Protein AF-A0A653C5M5-F1 (afdb_monomer)

Mean predicted aligned error: 12.51 Å

Structure (mmCIF, N/CA/C/O backbone):
data_AF-A0A653C5M5-F1
#
_entry.id   AF-A0A653C5M5-F1
#
loop_
_atom_site.group_PDB
_atom_site.id
_atom_site.type_symbol
_atom_site.label_atom_id
_atom_site.label_alt_id
_atom_site.label_comp_id
_atom_site.label_asym_id
_atom_site.label_entity_id
_atom_site.label_seq_id
_atom_site.pdbx_PDB_ins_code
_atom_site.Cartn_x
_atom_site.Cartn_y
_atom_site.Cartn_z
_atom_site.occupancy
_atom_site.B_iso_or_equiv
_atom_site.auth_seq_id
_atom_site.auth_comp_id
_atom_site.auth_asym_id
_atom_site.auth_atom_id
_atom_site.pdbx_PDB_model_num
ATOM 1 N N . MET A 1 1 ? -10.169 -15.772 -2.815 1.00 51.00 1 MET A N 1
ATOM 2 C CA . MET A 1 1 ? -8.868 -15.257 -2.335 1.00 51.00 1 MET A CA 1
ATOM 3 C C . MET A 1 1 ? -8.951 -13.741 -2.298 1.00 51.00 1 MET A C 1
ATOM 5 O O . MET A 1 1 ? -9.711 -13.196 -3.088 1.00 51.00 1 MET A O 1
ATOM 9 N N . CYS A 1 2 ? -8.276 -13.093 -1.347 1.00 63.78 2 CYS A N 1
ATOM 10 C CA . CYS A 1 2 ? -8.245 -11.630 -1.256 1.00 63.78 2 CYS A CA 1
ATOM 11 C C . CYS A 1 2 ? -7.538 -11.058 -2.495 1.00 63.78 2 CYS A C 1
ATOM 13 O O . CYS A 1 2 ? -6.583 -11.671 -2.966 1.00 63.78 2 CYS A O 1
ATOM 15 N N . GLU A 1 3 ? -8.019 -9.940 -3.036 1.00 77.69 3 GLU A N 1
ATOM 16 C CA . GLU A 1 3 ? -7.393 -9.300 -4.196 1.00 77.69 3 GLU A CA 1
ATOM 17 C C . GLU A 1 3 ? -6.117 -8.550 -3.777 1.00 77.69 3 GLU A C 1
ATOM 19 O O . GLU A 1 3 ? -6.052 -7.981 -2.684 1.00 77.69 3 GLU A O 1
ATOM 24 N N . ASP A 1 4 ? -5.105 -8.522 -4.650 1.00 76.81 4 ASP A N 1
ATOM 25 C CA . ASP A 1 4 ? -3.774 -7.970 -4.337 1.00 76.81 4 ASP A CA 1
ATOM 26 C C . ASP A 1 4 ? -3.813 -6.478 -3.944 1.00 76.81 4 ASP A C 1
ATOM 28 O O . ASP A 1 4 ? -2.964 -5.992 -3.200 1.00 76.81 4 ASP A O 1
ATOM 32 N N . GLN A 1 5 ? -4.850 -5.754 -4.374 1.00 82.06 5 GLN A N 1
ATOM 33 C CA . GLN A 1 5 ? -5.030 -4.322 -4.117 1.00 82.06 5 GLN A CA 1
ATOM 34 C C . GLN A 1 5 ? -5.547 -3.996 -2.705 1.00 82.06 5 GLN A C 1
ATOM 36 O O . GLN A 1 5 ? -5.513 -2.838 -2.277 1.00 82.06 5 GLN A O 1
ATOM 41 N N . VAL A 1 6 ? -6.046 -4.993 -1.968 1.00 88.88 6 VAL A N 1
ATOM 42 C CA . VAL A 1 6 ? -6.678 -4.784 -0.656 1.00 88.88 6 VAL A CA 1
ATOM 43 C C . VAL A 1 6 ? -5.648 -4.411 0.403 1.00 88.88 6 VAL A C 1
ATOM 45 O O . VAL A 1 6 ? -5.888 -3.512 1.207 1.00 88.88 6 VAL A O 1
ATOM 48 N N . LEU A 1 7 ? -4.494 -5.080 0.397 1.00 88.81 7 LEU A N 1
ATOM 49 C CA . LEU A 1 7 ? -3.437 -4.868 1.384 1.00 88.81 7 LEU A CA 1
ATOM 50 C C . LEU A 1 7 ? -2.860 -3.434 1.326 1.00 88.81 7 LEU A C 1
ATOM 52 O O . LEU A 1 7 ? -2.873 -2.769 2.364 1.00 88.81 7 LEU A O 1
ATOM 56 N N . PRO A 1 8 ? -2.436 -2.902 0.160 1.00 87.81 8 PRO A N 1
ATOM 57 C CA . PRO A 1 8 ? -1.996 -1.509 0.025 1.00 87.81 8 PRO A CA 1
ATOM 58 C C . PRO A 1 8 ? -3.002 -0.486 0.550 1.00 87.81 8 PRO A C 1
ATOM 60 O O . PRO A 1 8 ? -2.634 0.481 1.220 1.00 87.81 8 PRO A O 1
ATOM 63 N N . LEU A 1 9 ? -4.288 -0.698 0.255 1.00 90.12 9 LEU A N 1
ATOM 64 C CA . LEU A 1 9 ? -5.347 0.198 0.697 1.00 90.12 9 LEU A CA 1
ATOM 65 C C . LEU A 1 9 ? -5.554 0.110 2.214 1.00 90.12 9 LEU A C 1
ATOM 67 O O . LEU A 1 9 ? -5.676 1.140 2.875 1.00 90.12 9 LEU A O 1
ATOM 71 N N . ALA A 1 10 ? -5.550 -1.101 2.775 1.00 92.44 10 ALA A N 1
ATOM 72 C CA . ALA A 1 10 ? -5.668 -1.317 4.214 1.00 92.44 10 ALA A CA 1
ATOM 73 C C . ALA A 1 10 ? -4.527 -0.633 4.981 1.00 92.44 10 ALA A C 1
ATOM 75 O O . ALA A 1 10 ? -4.786 0.033 5.984 1.00 92.44 10 ALA A O 1
ATOM 76 N N . ILE A 1 11 ? -3.292 -0.740 4.480 1.00 90.81 11 ILE A N 1
ATOM 77 C CA . ILE A 1 11 ? -2.113 -0.085 5.060 1.00 90.81 11 ILE A CA 1
ATOM 78 C C . ILE A 1 11 ? -2.263 1.438 4.991 1.00 90.81 11 ILE A C 1
ATOM 80 O O . ILE A 1 11 ? -2.127 2.105 6.011 1.00 90.81 11 ILE A O 1
ATOM 84 N N . ASN A 1 12 ? -2.676 1.993 3.844 1.00 90.88 12 ASN A N 1
ATOM 85 C CA . ASN A 1 12 ? -2.916 3.434 3.722 1.00 90.88 12 ASN A CA 1
ATOM 86 C C . ASN A 1 12 ? -3.964 3.957 4.724 1.00 90.88 12 ASN A C 1
ATOM 88 O O . ASN A 1 12 ? -3.772 5.010 5.335 1.00 90.88 12 ASN A O 1
ATOM 92 N N . ILE A 1 13 ? -5.070 3.227 4.901 1.00 92.69 13 ILE A N 1
ATOM 93 C CA . ILE A 1 13 ? -6.124 3.569 5.867 1.00 92.69 13 ILE A CA 1
ATOM 94 C C . ILE A 1 13 ? -5.571 3.502 7.296 1.00 92.69 13 ILE A C 1
ATOM 96 O O . ILE A 1 13 ? -5.810 4.419 8.086 1.00 92.69 13 ILE A O 1
ATOM 100 N N . MET A 1 14 ? -4.833 2.438 7.621 1.00 93.44 14 MET A N 1
ATOM 101 C CA . MET A 1 14 ? -4.224 2.231 8.933 1.00 93.44 14 MET A CA 1
ATOM 102 C C . MET A 1 14 ? -3.250 3.361 9.276 1.00 93.44 14 MET A C 1
ATOM 104 O O . MET A 1 14 ? -3.402 3.990 10.322 1.00 93.44 14 MET A O 1
ATOM 108 N N . ASP A 1 15 ? -2.311 3.677 8.386 1.00 91.06 15 ASP A N 1
ATOM 109 C CA . ASP A 1 15 ? -1.298 4.711 8.611 1.00 91.06 15 ASP A CA 1
ATOM 110 C C . ASP A 1 15 ? -1.940 6.085 8.817 1.00 91.06 15 ASP A C 1
ATOM 112 O O . ASP A 1 15 ? -1.644 6.783 9.789 1.00 91.06 15 ASP A O 1
ATOM 116 N N . ARG A 1 16 ? -2.906 6.455 7.966 1.00 91.38 16 ARG A N 1
ATOM 117 C CA . ARG A 1 16 ? -3.642 7.721 8.107 1.00 91.38 16 ARG A CA 1
ATOM 118 C C . ARG A 1 16 ? -4.416 7.797 9.417 1.00 91.38 16 ARG A C 1
ATOM 120 O O . ARG A 1 16 ? -4.488 8.867 10.020 1.00 91.38 16 ARG A O 1
ATOM 127 N N . PHE A 1 17 ? -4.995 6.686 9.867 1.00 93.81 17 PHE A N 1
ATOM 128 C CA . PHE A 1 17 ? -5.681 6.633 11.152 1.00 93.81 17 PHE A CA 1
ATOM 129 C C . PHE A 1 17 ? -4.702 6.816 12.321 1.00 93.81 17 PHE A C 1
ATOM 131 O O . PHE A 1 17 ? -4.986 7.592 13.236 1.00 93.81 17 PHE A O 1
ATOM 138 N N . LEU A 1 18 ? -3.534 6.168 12.268 1.0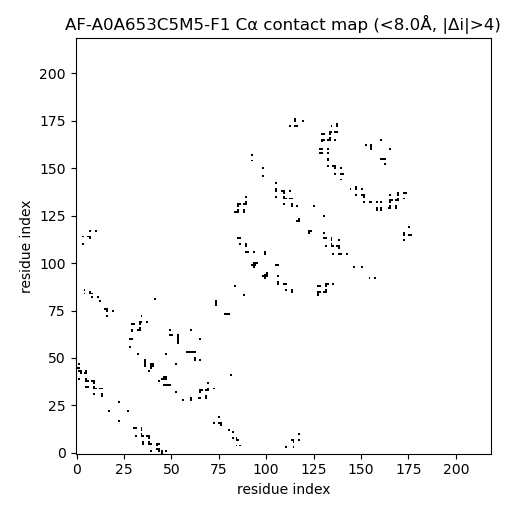0 92.44 18 LEU A N 1
ATOM 139 C CA . LEU A 1 18 ? -2.478 6.290 13.278 1.00 92.44 18 LEU A CA 1
ATOM 140 C C . LEU A 1 18 ? -1.880 7.702 13.346 1.00 92.44 18 LEU A C 1
ATOM 142 O O . LEU A 1 18 ? -1.508 8.150 14.428 1.00 92.44 18 LEU A O 1
ATOM 146 N N . CYS A 1 19 ? -1.849 8.441 12.232 1.00 90.69 19 CYS A N 1
ATOM 147 C CA . CYS A 1 19 ? -1.447 9.851 12.234 1.00 90.69 19 CYS A CA 1
ATOM 148 C C . CYS A 1 19 ? -2.416 10.763 13.009 1.00 90.69 19 CYS A C 1
ATOM 150 O O . CYS A 1 19 ? -2.012 11.831 13.464 1.00 90.69 19 CYS A O 1
ATOM 152 N N . ILE A 1 20 ? -3.689 10.376 13.144 1.00 92.62 20 ILE A N 1
ATOM 153 C CA . ILE A 1 20 ? -4.739 11.197 13.774 1.00 92.62 20 ILE A CA 1
ATOM 154 C C . ILE A 1 20 ? -5.016 10.738 15.212 1.00 92.62 20 ILE A C 1
ATOM 156 O O . ILE A 1 20 ? -5.343 11.554 16.074 1.00 92.62 20 ILE A O 1
ATOM 160 N N . CYS A 1 21 ? -4.930 9.432 15.479 1.00 91.31 21 CYS A N 1
ATOM 161 C CA . CYS A 1 21 ? -5.342 8.827 16.742 1.00 91.31 21 CYS A CA 1
ATOM 162 C C . CYS A 1 21 ? -4.199 8.047 17.402 1.00 91.31 21 CYS A C 1
ATOM 164 O O . CYS A 1 21 ? -3.705 7.061 16.859 1.00 91.31 21 CYS A O 1
ATOM 166 N N . CYS A 1 22 ? -3.864 8.409 18.642 1.00 91.00 22 CYS A N 1
ATOM 167 C CA . CYS A 1 22 ? -2.969 7.615 19.479 1.00 91.00 22 CYS A CA 1
ATOM 168 C C . CYS A 1 22 ? -3.721 6.406 20.056 1.00 91.00 22 CYS A C 1
ATOM 170 O O . CYS A 1 22 ? -4.637 6.573 20.864 1.00 91.00 22 CYS A O 1
ATOM 172 N N . ILE A 1 23 ? -3.319 5.192 19.678 1.00 92.56 23 ILE A N 1
ATOM 173 C CA . ILE A 1 23 ? -3.915 3.940 20.169 1.00 92.56 23 ILE A CA 1
ATOM 174 C C . ILE A 1 23 ? -2.916 3.104 20.969 1.00 92.56 23 ILE A C 1
ATOM 176 O O . ILE A 1 23 ? -1.700 3.264 20.858 1.00 92.56 23 ILE A O 1
ATOM 180 N N . LYS A 1 24 ? -3.425 2.180 21.789 1.00 92.38 24 LYS A N 1
ATOM 181 C CA . LYS A 1 24 ? -2.577 1.234 22.528 1.00 92.38 24 LYS A CA 1
ATOM 182 C C . LYS A 1 24 ? -2.104 0.113 21.605 1.00 92.38 24 LYS A C 1
ATOM 184 O O . LYS A 1 24 ? -2.839 -0.316 20.721 1.00 92.38 24 LYS A O 1
ATOM 189 N N . ARG A 1 25 ? -0.934 -0.470 21.897 1.00 89.94 25 ARG A N 1
ATOM 190 C CA . ARG A 1 25 ? -0.386 -1.617 21.144 1.00 89.94 25 ARG A CA 1
ATOM 191 C C . ARG A 1 25 ? -1.366 -2.794 21.032 1.00 89.94 25 ARG A C 1
ATOM 193 O O . ARG A 1 25 ? -1.430 -3.436 19.996 1.00 89.94 25 ARG A O 1
ATOM 200 N N . GLN A 1 26 ? -2.161 -3.040 22.074 1.00 89.75 26 GLN A N 1
ATOM 201 C CA . GLN A 1 26 ? -3.177 -4.104 22.105 1.00 89.75 26 GLN A CA 1
ATOM 202 C C . GLN A 1 26 ? -4.312 -3.894 21.087 1.00 89.75 26 GLN A C 1
ATOM 204 O O . GLN A 1 26 ? -4.980 -4.844 20.706 1.00 89.75 26 GLN A O 1
ATOM 209 N N . GLN A 1 27 ? -4.536 -2.656 20.643 1.00 92.31 27 GLN A N 1
ATOM 210 C CA . GLN A 1 27 ? -5.605 -2.305 19.708 1.00 92.31 27 GLN A CA 1
ATOM 211 C C . GLN A 1 27 ? -5.136 -2.311 18.247 1.00 92.31 27 GLN A C 1
ATOM 213 O O . GLN A 1 27 ? -5.970 -2.209 17.354 1.00 92.31 27 GLN A O 1
ATOM 218 N N . LEU A 1 28 ? -3.830 -2.458 17.982 1.00 92.88 28 LEU A N 1
ATOM 219 C CA . LEU A 1 28 ? -3.294 -2.493 16.615 1.00 92.88 28 LEU A CA 1
ATOM 220 C C . LEU A 1 28 ? -3.829 -3.682 15.813 1.00 92.88 28 LEU A C 1
ATOM 222 O O . LEU A 1 28 ? -4.130 -3.526 14.637 1.00 92.88 28 LEU A O 1
ATOM 226 N N . GLN A 1 29 ? -4.001 -4.845 16.445 1.00 93.88 29 GLN A N 1
ATOM 227 C CA . GLN A 1 29 ? -4.551 -6.027 15.776 1.00 93.88 29 GLN A CA 1
ATOM 228 C C . GLN A 1 29 ? -6.018 -5.819 15.370 1.00 93.88 29 GLN A C 1
ATOM 230 O O . GLN A 1 29 ? -6.406 -6.144 14.250 1.00 93.88 29 GLN A O 1
ATOM 235 N N . LEU A 1 30 ? -6.812 -5.199 16.250 1.00 94.25 30 LEU A N 1
ATOM 236 C CA . LEU A 1 30 ? -8.190 -4.796 15.959 1.00 94.25 30 LEU A CA 1
ATOM 237 C C . LEU A 1 30 ? -8.250 -3.743 14.844 1.00 94.25 30 LEU A C 1
ATOM 239 O O . LEU A 1 30 ? -9.069 -3.869 13.933 1.00 94.25 30 LEU A O 1
ATOM 243 N N . LEU A 1 31 ? -7.369 -2.738 14.882 1.00 95.06 31 LEU A N 1
ATOM 244 C CA . LEU A 1 31 ? -7.264 -1.739 13.821 1.00 95.06 31 LEU A CA 1
ATOM 245 C C . LEU A 1 31 ? -6.928 -2.403 12.482 1.00 95.06 31 LEU A C 1
ATOM 247 O O . LEU A 1 31 ? -7.641 -2.177 11.513 1.00 95.06 31 LEU A O 1
ATOM 251 N N . GLY A 1 32 ? -5.905 -3.260 12.438 1.00 93.88 32 GLY A N 1
ATOM 252 C CA . GLY A 1 32 ? -5.488 -3.965 11.226 1.00 93.88 32 GLY A CA 1
ATOM 253 C C . GLY A 1 32 ? -6.609 -4.816 10.625 1.00 93.88 32 GLY A C 1
ATOM 254 O O . GLY A 1 32 ? -6.882 -4.708 9.431 1.00 93.88 32 GLY A O 1
ATOM 255 N N . ALA A 1 33 ? -7.327 -5.585 11.452 1.00 94.12 33 ALA A N 1
ATOM 256 C CA . ALA A 1 33 ? -8.485 -6.365 11.007 1.00 94.12 33 ALA A CA 1
ATOM 257 C C . ALA A 1 33 ? -9.605 -5.471 10.444 1.00 94.12 33 ALA A C 1
ATOM 259 O O . ALA A 1 33 ? -10.186 -5.772 9.402 1.00 94.12 33 ALA A O 1
ATOM 260 N N . THR A 1 34 ? -9.874 -4.339 11.097 1.00 94.62 34 THR A N 1
ATOM 261 C CA . THR A 1 34 ? -10.889 -3.371 10.658 1.00 94.62 34 THR A CA 1
ATOM 262 C C . THR A 1 34 ? -10.492 -2.688 9.347 1.00 94.62 34 THR A C 1
ATOM 264 O O . THR A 1 34 ? -11.307 -2.579 8.433 1.00 94.62 34 THR A O 1
ATOM 267 N N . CYS A 1 35 ? -9.235 -2.260 9.211 1.00 94.31 35 CYS A N 1
ATOM 268 C CA . CYS A 1 35 ? -8.709 -1.666 7.983 1.00 94.31 35 CYS A CA 1
ATOM 269 C C . CYS A 1 35 ? -8.767 -2.654 6.813 1.00 94.31 35 CYS A C 1
ATOM 271 O O . CYS A 1 35 ? -9.140 -2.261 5.709 1.00 94.31 35 CYS A O 1
ATOM 273 N N . LEU A 1 36 ? -8.467 -3.934 7.061 1.00 92.81 36 LEU A N 1
ATOM 274 C CA . LEU A 1 36 ? -8.565 -4.984 6.050 1.00 92.81 36 LEU A CA 1
ATOM 275 C C . LEU A 1 36 ? -10.019 -5.236 5.625 1.00 92.81 36 LEU A C 1
ATOM 277 O O . LEU A 1 36 ? -10.286 -5.387 4.433 1.00 92.81 36 LEU A O 1
ATOM 281 N N . LEU A 1 37 ? -10.966 -5.209 6.570 1.00 92.94 37 LEU A N 1
ATOM 282 C CA . LEU A 1 37 ? -12.398 -5.293 6.270 1.00 92.94 37 LEU A CA 1
ATOM 283 C C . LEU A 1 37 ? -12.860 -4.128 5.384 1.00 92.94 37 LEU A C 1
ATOM 285 O O . LEU A 1 37 ? -13.500 -4.360 4.359 1.00 92.94 37 LEU A O 1
ATOM 289 N N . ILE A 1 38 ? -12.521 -2.888 5.755 1.00 93.69 38 ILE A N 1
ATOM 290 C CA . ILE A 1 38 ? -12.900 -1.685 4.996 1.00 93.69 38 ILE A CA 1
ATOM 291 C C . ILE A 1 38 ? -12.306 -1.743 3.586 1.00 93.69 38 ILE A C 1
ATOM 293 O O . ILE A 1 38 ? -13.024 -1.549 2.607 1.00 93.69 38 ILE A O 1
ATOM 297 N N . ALA A 1 39 ? -11.014 -2.052 3.461 1.00 92.62 39 ALA A N 1
ATOM 298 C CA . ALA A 1 39 ? -10.357 -2.161 2.164 1.00 92.62 39 ALA A CA 1
ATOM 299 C C . ALA A 1 39 ? -10.973 -3.271 1.296 1.00 92.62 39 ALA A C 1
ATOM 301 O O . ALA A 1 39 ? -11.205 -3.063 0.104 1.00 92.62 39 ALA A O 1
ATOM 302 N N . SER A 1 40 ? -11.311 -4.419 1.896 1.00 92.00 40 SER A N 1
ATOM 303 C CA . SER A 1 40 ? -11.972 -5.517 1.189 1.00 92.00 40 SER A CA 1
ATOM 304 C C . SER A 1 40 ? -13.362 -5.127 0.692 1.00 92.00 40 SER A C 1
ATOM 306 O O . SER A 1 40 ? -13.734 -5.557 -0.392 1.00 92.00 40 SER A O 1
ATOM 308 N N . LYS A 1 41 ? -14.122 -4.318 1.439 1.00 90.25 41 LYS A N 1
ATOM 309 C CA . LYS A 1 41 ? -15.429 -3.808 0.992 1.00 90.25 41 LYS A CA 1
ATOM 310 C C . LYS A 1 41 ? -15.319 -2.827 -0.177 1.00 90.25 41 LYS A C 1
ATOM 312 O O . LYS A 1 41 ? -16.266 -2.701 -0.944 1.00 90.25 41 LYS A O 1
ATOM 317 N N . LEU A 1 42 ? -14.199 -2.111 -0.290 1.00 89.69 42 LEU A N 1
ATOM 318 C CA . LEU A 1 42 ? -13.997 -1.087 -1.319 1.00 89.69 42 LEU A CA 1
ATOM 319 C C . LEU A 1 42 ? -13.471 -1.647 -2.638 1.00 89.69 42 LEU A C 1
ATOM 321 O O . LEU A 1 42 ? -13.856 -1.144 -3.689 1.00 89.69 42 LEU A O 1
ATOM 325 N N . ARG A 1 43 ? -12.562 -2.627 -2.587 1.00 85.19 43 ARG A N 1
ATOM 326 C CA . ARG A 1 43 ? -11.870 -3.121 -3.787 1.00 85.19 43 ARG A CA 1
ATOM 327 C C . ARG A 1 43 ? -12.163 -4.565 -4.153 1.00 85.19 43 ARG A C 1
ATOM 329 O O . ARG A 1 43 ? -12.097 -4.875 -5.332 1.00 85.19 43 ARG A O 1
ATOM 336 N N . SER A 1 44 ? -12.505 -5.432 -3.201 1.00 82.62 44 SER A N 1
ATOM 337 C CA . SER A 1 44 ? -12.735 -6.841 -3.526 1.00 82.62 44 SER A CA 1
ATOM 338 C C . SER A 1 44 ? -14.152 -7.088 -4.011 1.00 82.62 44 SER A C 1
ATOM 340 O O . SER A 1 44 ? -15.125 -6.689 -3.373 1.00 82.62 44 SER A O 1
ATOM 342 N N . THR A 1 45 ? -14.267 -7.902 -5.055 1.00 76.50 45 THR A N 1
ATOM 343 C CA . THR A 1 45 ? -15.538 -8.538 -5.437 1.00 76.50 45 THR A CA 1
ATOM 344 C C . THR A 1 45 ? -16.019 -9.541 -4.382 1.00 76.50 45 THR A C 1
ATOM 346 O O . THR A 1 45 ? -17.205 -9.611 -4.063 1.00 76.50 45 THR A O 1
ATOM 349 N N . ASN A 1 46 ? -15.082 -10.292 -3.796 1.00 79.62 46 ASN A N 1
ATOM 350 C CA . ASN A 1 46 ? -15.336 -11.235 -2.711 1.00 79.62 46 ASN A CA 1
ATOM 351 C C . ASN A 1 46 ? -15.003 -10.590 -1.364 1.00 79.62 46 ASN A C 1
ATOM 353 O O . ASN A 1 46 ? -13.831 -10.472 -0.996 1.00 79.62 46 ASN A O 1
ATOM 357 N N . MET A 1 47 ? -16.036 -10.180 -0.629 1.00 80.38 47 MET A N 1
ATOM 358 C CA . MET A 1 47 ? -15.868 -9.558 0.683 1.00 80.38 47 MET A CA 1
ATOM 359 C C . MET A 1 47 ? -15.265 -10.544 1.689 1.00 80.38 47 MET A C 1
ATOM 361 O O . MET A 1 47 ? -15.716 -11.685 1.805 1.00 80.38 47 MET A O 1
ATOM 365 N N . LEU A 1 48 ? -14.280 -10.083 2.458 1.00 83.94 48 LEU A N 1
ATOM 366 C CA . LEU A 1 48 ? -13.726 -10.834 3.574 1.00 83.94 48 LEU A CA 1
ATOM 367 C C . LEU A 1 48 ? -14.752 -10.891 4.725 1.00 83.94 48 LEU A C 1
ATOM 369 O O . LEU A 1 48 ? -15.114 -9.840 5.263 1.00 83.94 48 LEU A O 1
ATOM 373 N N . PRO A 1 49 ? -15.252 -12.079 5.114 1.00 88.38 49 PRO A N 1
ATOM 374 C CA . PRO A 1 49 ? -16.237 -12.177 6.182 1.00 88.38 49 PRO A CA 1
ATOM 375 C C . PRO A 1 49 ? -15.601 -11.852 7.537 1.00 88.38 49 PRO A C 1
ATOM 377 O O . PRO A 1 49 ? -14.457 -12.221 7.814 1.00 88.38 49 PRO A O 1
ATOM 380 N N . ILE A 1 50 ? -16.363 -11.179 8.403 1.00 89.81 50 ILE A N 1
ATOM 381 C CA . ILE A 1 50 ? -15.878 -10.736 9.720 1.00 89.81 50 ILE A CA 1
ATOM 382 C C . ILE A 1 50 ? -15.501 -11.939 10.595 1.00 89.81 50 ILE A C 1
ATOM 384 O O . ILE A 1 50 ? -14.505 -11.886 11.309 1.00 89.81 50 ILE A O 1
ATOM 388 N N . ASP A 1 51 ? -16.225 -13.051 10.474 1.00 89.25 51 ASP A N 1
ATOM 389 C CA . ASP A 1 51 ? -15.940 -14.274 11.232 1.00 89.25 51 ASP A CA 1
ATOM 390 C C . ASP A 1 51 ? -14.561 -14.858 10.892 1.00 89.25 51 ASP A C 1
ATOM 392 O O . ASP A 1 51 ? -13.853 -15.346 11.772 1.00 89.25 51 ASP A O 1
ATOM 396 N N . LEU A 1 52 ? -14.134 -14.740 9.630 1.00 90.50 52 LEU A N 1
ATOM 397 C CA . LEU A 1 52 ? -12.806 -15.172 9.202 1.00 90.50 52 LEU A CA 1
ATOM 398 C C . LEU A 1 52 ? -11.714 -14.242 9.744 1.00 90.50 52 LEU A C 1
ATOM 400 O O . LEU A 1 52 ? -10.658 -14.718 10.150 1.00 90.50 52 LEU A O 1
ATOM 404 N N . LEU A 1 53 ? -11.970 -12.932 9.808 1.00 89.50 53 LEU A N 1
ATOM 405 C CA . LEU A 1 53 ? -11.068 -11.987 10.473 1.00 89.50 53 LEU A CA 1
ATOM 406 C C . LEU A 1 53 ? -10.923 -12.304 11.964 1.00 89.50 53 LEU A C 1
ATOM 408 O O . LEU A 1 53 ? -9.805 -12.340 12.470 1.00 89.50 53 LEU A O 1
ATOM 412 N N . CYS A 1 54 ? -12.028 -12.592 12.656 1.00 91.56 54 CYS A N 1
ATOM 413 C CA . CYS A 1 54 ? -11.996 -13.031 14.049 1.00 91.56 54 CYS A CA 1
ATOM 414 C C . CYS A 1 54 ? -11.156 -14.306 14.207 1.00 91.56 54 CYS A C 1
ATOM 416 O O . CYS A 1 54 ? -10.270 -14.340 15.064 1.00 91.56 54 CYS A O 1
ATOM 418 N N . ALA A 1 55 ? -11.354 -15.301 13.337 1.00 91.44 55 ALA A N 1
ATOM 419 C CA . ALA A 1 55 ? -10.566 -16.531 13.334 1.00 91.44 55 ALA A CA 1
ATOM 420 C C . ALA A 1 55 ? -9.066 -16.275 13.088 1.00 91.44 55 ALA A C 1
ATOM 422 O O . ALA A 1 55 ? -8.241 -16.817 13.814 1.00 91.44 55 ALA A O 1
ATOM 423 N N . TYR A 1 56 ? -8.693 -15.396 12.147 1.00 90.31 56 TYR A N 1
ATOM 424 C CA . TYR A 1 56 ? -7.287 -15.024 11.906 1.00 90.31 56 TYR A CA 1
ATOM 425 C C . TYR A 1 56 ? -6.629 -14.277 13.066 1.00 90.31 56 TYR A C 1
ATOM 427 O O . TYR A 1 56 ? -5.406 -14.203 13.143 1.00 90.31 56 TYR A O 1
ATOM 435 N N . THR A 1 57 ? -7.427 -13.709 13.966 1.00 89.94 57 THR A N 1
ATOM 436 C CA . THR A 1 57 ? -6.933 -13.049 15.177 1.00 89.94 57 THR A CA 1
ATOM 437 C C . THR A 1 57 ? -6.939 -13.957 16.408 1.00 89.94 57 THR A C 1
ATOM 439 O O . THR A 1 57 ? -6.840 -13.441 17.521 1.00 89.94 57 THR A O 1
ATOM 442 N N . ASP A 1 58 ? -7.095 -15.276 16.242 1.00 91.31 58 ASP A N 1
ATOM 443 C CA . ASP A 1 58 ? -7.293 -16.243 17.333 1.00 91.31 58 ASP A CA 1
ATOM 444 C C . ASP A 1 58 ? -8.427 -15.827 18.290 1.00 91.31 58 ASP A C 1
ATOM 446 O O . ASP A 1 58 ? -8.334 -15.969 19.508 1.00 91.31 58 ASP A O 1
ATOM 450 N N . TYR A 1 59 ? -9.498 -15.239 17.742 1.00 90.38 59 TYR A N 1
ATOM 451 C CA . TYR A 1 59 ? -10.644 -14.701 18.488 1.00 90.38 59 TYR A CA 1
ATOM 452 C C . TYR A 1 59 ? -10.290 -13.661 19.567 1.00 90.38 59 TYR A C 1
ATOM 454 O O . TYR A 1 59 ? -11.126 -13.328 20.409 1.00 90.38 59 TYR A O 1
ATOM 462 N N . SER A 1 60 ? -9.085 -13.080 19.524 1.00 89.75 60 SER A N 1
ATOM 463 C CA . SER A 1 60 ? -8.716 -11.938 20.376 1.00 89.75 60 SER A CA 1
ATOM 464 C C . SER A 1 60 ? -9.564 -10.697 20.075 1.00 89.75 60 SER A C 1
ATOM 466 O O . SER A 1 60 ? -9.755 -9.832 20.933 1.00 89.75 60 SER A O 1
ATOM 468 N N . VAL A 1 61 ? -10.112 -10.630 18.860 1.00 89.38 61 VAL A N 1
ATOM 469 C CA . VAL A 1 61 ? -11.006 -9.581 18.388 1.00 89.38 61 VAL A CA 1
ATOM 470 C C . VAL A 1 61 ? -12.389 -10.168 18.102 1.00 89.38 61 VAL A C 1
ATOM 472 O O . VAL A 1 61 ? -12.521 -11.164 17.396 1.00 89.38 61 VAL A O 1
ATOM 475 N N . THR A 1 62 ? -13.439 -9.522 18.617 1.00 92.19 62 THR A N 1
ATOM 476 C CA . THR A 1 62 ? -14.837 -9.925 18.402 1.00 92.19 62 THR A CA 1
ATOM 477 C C . THR A 1 62 ? -15.481 -9.137 17.261 1.00 92.19 62 THR A C 1
ATOM 479 O O . THR A 1 62 ? -15.106 -7.995 16.982 1.00 92.19 62 THR A O 1
ATOM 482 N N . THR A 1 63 ? -16.519 -9.706 16.645 1.00 92.25 63 THR A N 1
ATOM 483 C CA . THR A 1 63 ? -17.305 -9.072 15.571 1.00 92.25 63 THR A CA 1
ATOM 484 C C . THR A 1 63 ? -17.834 -7.694 15.984 1.00 92.25 63 THR A C 1
ATOM 486 O O . THR A 1 63 ? -17.764 -6.741 15.210 1.00 92.25 63 THR A O 1
ATOM 489 N N . LEU A 1 64 ? -18.294 -7.551 17.234 1.00 92.88 64 LEU A N 1
ATOM 490 C CA . LEU A 1 64 ? -18.779 -6.278 17.784 1.00 92.88 64 LEU A CA 1
ATOM 491 C C . LEU A 1 64 ? -17.670 -5.217 17.867 1.00 92.88 64 LEU A C 1
ATOM 493 O O . LEU A 1 64 ? -17.908 -4.041 17.575 1.00 92.88 64 LEU A O 1
ATOM 497 N N . HIS A 1 65 ? -16.449 -5.617 18.233 1.00 92.94 65 HIS A N 1
ATOM 498 C CA . HIS A 1 65 ? -15.307 -4.706 18.232 1.00 92.94 65 HIS A CA 1
ATOM 499 C C . HIS A 1 65 ? -14.976 -4.239 16.813 1.00 92.94 65 HIS A C 1
ATOM 501 O O . HIS A 1 65 ? -14.792 -3.043 16.614 1.00 92.94 65 HIS A O 1
ATOM 507 N N . ILE A 1 66 ? -14.979 -5.138 15.825 1.00 93.75 66 ILE A N 1
ATOM 508 C CA . ILE A 1 66 ? -14.704 -4.778 14.425 1.00 93.75 66 ILE A CA 1
ATOM 509 C C . ILE A 1 66 ? -15.769 -3.819 13.886 1.00 93.75 66 ILE A C 1
ATOM 511 O O . ILE A 1 66 ? -15.426 -2.791 13.315 1.00 93.75 66 ILE A O 1
ATOM 515 N N . MET A 1 67 ? -17.056 -4.097 14.114 1.00 93.19 67 MET A N 1
ATOM 516 C CA . MET A 1 67 ? -18.145 -3.231 13.640 1.00 93.19 67 MET A CA 1
ATOM 517 C C . MET A 1 67 ? -18.106 -1.832 14.272 1.00 93.19 67 MET A C 1
ATOM 519 O O . MET A 1 67 ? -18.304 -0.827 13.590 1.00 93.19 67 MET A O 1
ATOM 523 N N . SER A 1 68 ? -17.830 -1.745 15.576 1.00 94.81 68 SER A N 1
ATOM 524 C CA . SER A 1 68 ? -17.706 -0.447 16.255 1.00 94.81 68 SER A CA 1
ATOM 525 C C . SER A 1 68 ? -16.475 0.335 15.787 1.00 94.81 68 SER A C 1
ATOM 527 O O . SER A 1 68 ? -16.553 1.550 15.588 1.00 94.81 68 SER A O 1
ATOM 529 N N . TRP A 1 69 ? -15.354 -0.353 15.560 1.00 95.19 69 TRP A N 1
ATOM 530 C CA . TRP A 1 69 ? -14.139 0.263 15.036 1.00 95.19 69 TRP A CA 1
ATOM 531 C C . TRP A 1 69 ? -14.256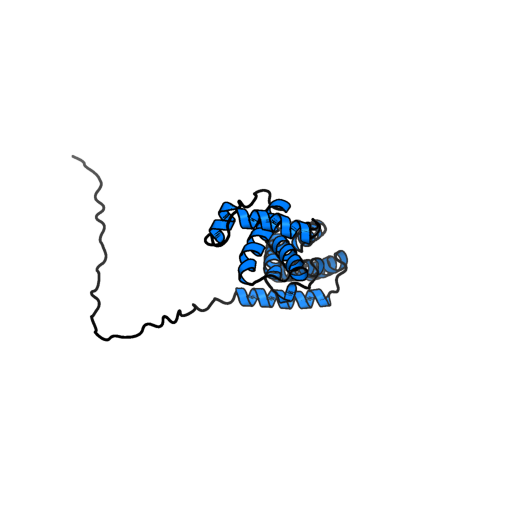 0.664 13.573 1.00 95.19 69 TRP A C 1
ATOM 533 O O . TRP A 1 69 ? -13.690 1.685 13.196 1.00 95.19 69 TRP A O 1
ATOM 543 N N . GLU A 1 70 ? -15.015 -0.066 12.761 1.00 95.25 70 GLU A N 1
ATOM 544 C CA . GLU A 1 70 ? -15.264 0.298 11.367 1.00 95.25 70 GLU A CA 1
ATOM 545 C C . GLU A 1 70 ? -15.866 1.703 11.281 1.00 95.25 70 GLU A C 1
ATOM 547 O O . GLU A 1 70 ? -15.332 2.576 10.591 1.00 95.25 70 GLU A O 1
ATOM 552 N N . LEU A 1 71 ? -16.916 1.963 12.064 1.00 94.75 71 LEU A N 1
ATOM 553 C CA . LEU A 1 71 ? -17.540 3.281 12.123 1.00 94.75 71 LEU A CA 1
ATOM 554 C C . LEU A 1 71 ? -16.584 4.349 12.676 1.00 94.75 71 LEU A C 1
ATOM 556 O O . LEU A 1 71 ? -16.557 5.475 12.175 1.00 94.75 71 LEU A O 1
ATOM 560 N N . LEU A 1 72 ? -15.779 4.007 13.6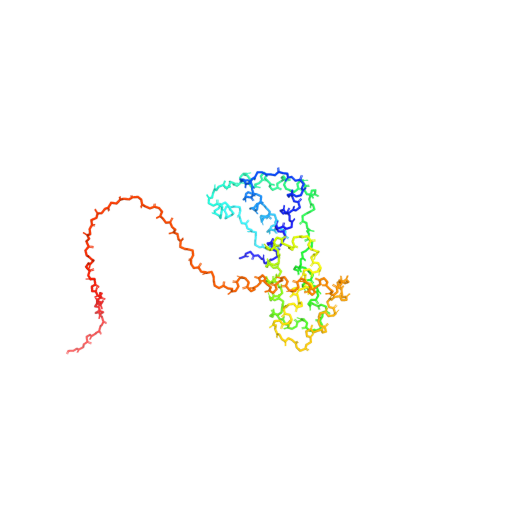88 1.00 94.81 72 LEU A N 1
ATOM 561 C CA . LEU A 1 72 ? -14.784 4.916 14.259 1.00 94.81 72 LEU A CA 1
ATOM 562 C C . LEU A 1 72 ? -13.736 5.331 13.217 1.00 94.81 72 LEU A C 1
ATOM 564 O O . LEU A 1 72 ? -13.465 6.523 13.072 1.00 94.81 72 LEU A O 1
ATOM 568 N N . VAL A 1 73 ? -13.163 4.371 12.487 1.00 95.44 73 VAL A N 1
ATOM 569 C CA . VAL A 1 73 ? -12.140 4.610 11.459 1.00 95.44 73 VAL A CA 1
ATOM 570 C C . VAL A 1 73 ? -12.712 5.464 10.330 1.00 95.44 73 VAL A C 1
ATOM 572 O O . VAL A 1 73 ? -12.117 6.484 9.978 1.00 95.44 73 VAL A O 1
ATOM 575 N N . LEU A 1 74 ? -13.897 5.114 9.818 1.00 94.56 74 LEU A N 1
ATOM 576 C CA . LEU A 1 74 ? -14.569 5.872 8.758 1.00 94.56 74 LEU A CA 1
ATOM 577 C C . LEU A 1 74 ? -14.877 7.311 9.189 1.00 94.56 74 LEU A C 1
ATOM 579 O O . LEU A 1 74 ? -14.607 8.252 8.444 1.00 94.56 74 LEU A O 1
ATOM 583 N N . SER A 1 75 ? -15.371 7.496 10.415 1.00 94.62 75 SER A N 1
ATOM 584 C CA . SER A 1 75 ? -15.655 8.818 10.979 1.00 94.62 75 SER A CA 1
ATOM 585 C C . SER A 1 75 ? -14.386 9.663 11.139 1.00 94.62 75 SER A C 1
ATOM 587 O O . SER A 1 75 ? -14.345 10.825 10.725 1.00 94.62 75 SER A O 1
ATOM 589 N N . LYS A 1 76 ? -13.299 9.081 11.665 1.00 94.31 76 LYS A N 1
ATOM 590 C CA . LYS A 1 76 ? -12.017 9.786 11.834 1.00 94.31 76 LYS A CA 1
ATOM 591 C C . LYS A 1 76 ? -11.369 10.170 10.508 1.00 94.31 76 LYS A C 1
ATOM 593 O O . LYS A 1 76 ? -10.773 11.239 10.425 1.00 94.31 76 LYS A O 1
ATOM 598 N N . LEU A 1 77 ? -11.534 9.352 9.472 1.00 93.31 77 LEU A N 1
ATOM 599 C CA . LEU A 1 77 ? -11.048 9.640 8.121 1.00 93.31 77 LEU A CA 1
ATOM 600 C C . LEU A 1 77 ? -12.030 10.467 7.279 1.00 93.31 77 LEU A C 1
ATOM 602 O O . LEU A 1 77 ? -11.764 10.685 6.098 1.00 93.31 77 LEU A O 1
ATOM 606 N N . GLN A 1 78 ? -13.143 10.935 7.860 1.00 93.62 78 GLN A N 1
ATOM 607 C CA . GLN A 1 78 ? -14.176 11.716 7.167 1.00 93.62 78 GLN A CA 1
ATOM 608 C C . GLN A 1 78 ? -14.685 11.012 5.899 1.00 93.62 78 GLN A C 1
ATOM 610 O O . GLN A 1 78 ? -14.904 11.648 4.873 1.00 93.62 78 GLN A O 1
ATOM 615 N N . TRP A 1 79 ? -14.812 9.682 5.951 1.00 92.62 79 TRP A N 1
ATOM 616 C CA . TRP A 1 79 ? -15.202 8.826 4.823 1.00 92.62 79 TRP A CA 1
ATOM 617 C C . TRP A 1 79 ? -14.267 8.890 3.603 1.00 92.62 79 TRP A C 1
ATOM 619 O O . TRP A 1 79 ? -14.537 8.269 2.577 1.00 92.62 79 TRP A O 1
ATOM 629 N N . ASN A 1 80 ? -13.119 9.563 3.714 1.00 92.12 80 ASN A N 1
ATOM 630 C CA . ASN A 1 80 ? -12.098 9.600 2.676 1.00 92.12 80 ASN A CA 1
ATOM 631 C C . ASN A 1 80 ? -11.194 8.364 2.782 1.00 92.12 80 ASN A C 1
ATOM 633 O O . ASN A 1 80 ? -10.038 8.457 3.201 1.00 92.12 80 ASN A O 1
ATOM 637 N N . VAL A 1 81 ? -11.746 7.201 2.436 1.00 89.56 81 VAL A N 1
ATOM 638 C CA . VAL A 1 81 ? -11.051 5.899 2.432 1.00 89.56 81 VAL A CA 1
ATOM 639 C C . VAL A 1 81 ? -10.666 5.421 1.032 1.00 89.56 81 VAL A C 1
ATOM 641 O O . VAL A 1 81 ? -9.872 4.497 0.907 1.00 89.56 81 VAL A O 1
ATOM 644 N N . SER A 1 82 ? -11.166 6.071 -0.021 1.00 87.31 82 SER A N 1
ATOM 645 C CA . SER A 1 82 ? -10.814 5.772 -1.413 1.00 87.31 82 SER A CA 1
ATOM 646 C C . SER A 1 82 ? -9.478 6.419 -1.791 1.00 87.31 82 SER A C 1
ATOM 648 O O . SER A 1 82 ? -9.435 7.416 -2.512 1.00 87.31 82 SER A O 1
ATOM 650 N N . ALA A 1 83 ? -8.378 5.868 -1.281 1.00 87.75 83 ALA A N 1
ATOM 651 C CA . ALA A 1 83 ? -7.040 6.296 -1.668 1.00 87.75 83 ALA A CA 1
ATOM 652 C C . ALA A 1 83 ? -6.595 5.624 -2.976 1.00 87.75 83 ALA A C 1
ATOM 654 O O . ALA A 1 83 ? -6.842 4.435 -3.204 1.00 87.75 83 ALA A O 1
ATOM 655 N N . VAL A 1 84 ? -5.903 6.398 -3.814 1.00 88.06 84 VAL A N 1
ATOM 656 C CA . VAL A 1 84 ? -5.176 5.871 -4.972 1.00 88.06 84 VAL A CA 1
ATOM 657 C C . VAL A 1 84 ? -3.890 5.223 -4.464 1.00 88.06 84 VAL A C 1
ATOM 659 O O . VAL A 1 84 ? -3.130 5.829 -3.707 1.00 88.06 84 VAL A O 1
ATOM 662 N N . THR A 1 85 ? -3.657 3.986 -4.873 1.00 87.75 85 THR A N 1
ATOM 663 C CA . THR A 1 85 ? -2.520 3.154 -4.475 1.00 87.75 85 THR A CA 1
ATOM 664 C C . THR A 1 85 ? -1.550 2.985 -5.642 1.00 87.75 85 THR A C 1
ATOM 666 O O . THR A 1 85 ? -1.876 3.291 -6.789 1.00 87.75 85 THR A O 1
ATOM 669 N N . GLY A 1 86 ? -0.345 2.475 -5.368 1.00 85.31 86 GLY A N 1
ATOM 670 C CA . GLY A 1 86 ? 0.622 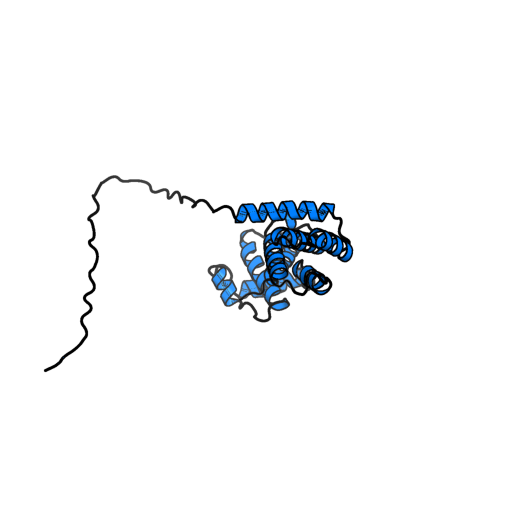2.147 -6.422 1.00 85.31 86 GLY A CA 1
ATOM 671 C C . GLY A 1 86 ? 0.068 1.176 -7.477 1.00 85.31 86 GLY A C 1
ATOM 672 O O . GLY A 1 86 ? 0.434 1.288 -8.643 1.00 85.31 86 GLY A O 1
ATOM 673 N N . PHE A 1 87 ? -0.865 0.295 -7.099 1.00 87.44 87 PHE A N 1
ATOM 674 C CA . PHE A 1 87 ? -1.530 -0.637 -8.018 1.00 87.44 87 PHE A CA 1
ATOM 675 C C . PHE A 1 87 ? -2.284 0.084 -9.142 1.00 87.44 87 PHE A C 1
ATOM 677 O O . PHE A 1 87 ? -2.127 -0.271 -10.308 1.00 87.44 87 PHE A O 1
ATOM 684 N N . ASP A 1 88 ? -3.034 1.140 -8.812 1.00 89.31 88 ASP A N 1
ATOM 685 C CA . ASP A 1 88 ? -3.839 1.875 -9.798 1.00 89.31 88 ASP A CA 1
ATOM 686 C C . ASP A 1 88 ? -2.955 2.564 -10.843 1.00 89.31 88 ASP A C 1
ATOM 688 O O . ASP A 1 88 ? -3.272 2.592 -12.032 1.00 89.31 88 ASP A O 1
ATOM 692 N N . TYR A 1 89 ? -1.816 3.104 -10.399 1.00 90.00 89 TYR A N 1
ATOM 693 C CA . TYR A 1 89 ? -0.839 3.718 -11.292 1.00 90.00 89 TYR A CA 1
ATOM 694 C C . TYR A 1 89 ? -0.178 2.689 -12.206 1.00 90.00 89 TYR A C 1
ATOM 696 O O . TYR A 1 89 ? 0.021 2.977 -13.384 1.00 90.00 89 TYR A O 1
ATOM 704 N N . ILE A 1 90 ? 0.138 1.494 -11.698 1.00 88.50 90 ILE A N 1
ATOM 705 C CA . ILE A 1 90 ? 0.733 0.429 -12.512 1.00 88.50 90 ILE A CA 1
ATOM 706 C C . ILE A 1 90 ? -0.193 0.037 -13.651 1.00 88.50 90 ILE A C 1
ATOM 708 O O . ILE A 1 90 ? 0.244 0.016 -14.801 1.00 88.50 90 ILE A O 1
ATOM 712 N N . ASP A 1 91 ? -1.460 -0.239 -13.346 1.00 88.12 91 ASP A N 1
ATOM 713 C CA . ASP A 1 91 ? -2.410 -0.675 -14.365 1.00 88.12 91 ASP A CA 1
ATOM 714 C C . ASP A 1 91 ? -2.601 0.410 -15.437 1.00 88.12 91 ASP A C 1
ATOM 716 O O . ASP A 1 91 ? -2.525 0.113 -16.630 1.00 88.12 91 ASP A O 1
ATOM 720 N N . GLN A 1 92 ? -2.715 1.681 -15.027 1.00 88.25 92 GLN A N 1
ATOM 721 C CA . GLN A 1 92 ? -2.822 2.813 -15.952 1.00 88.25 92 GLN A CA 1
ATOM 722 C C . GLN A 1 92 ? -1.584 3.003 -16.836 1.00 88.25 92 GLN A C 1
ATOM 724 O O . GLN A 1 92 ? -1.716 3.329 -18.015 1.00 88.25 92 GLN A O 1
ATOM 729 N N . VAL A 1 93 ? -0.380 2.838 -16.289 1.00 87.31 93 VAL A N 1
ATOM 730 C CA . VAL A 1 93 ? 0.862 3.034 -17.047 1.00 87.31 93 VAL A CA 1
ATOM 731 C C . VAL A 1 93 ? 1.097 1.880 -18.019 1.00 87.31 93 VAL A C 1
ATOM 733 O O . VAL A 1 93 ? 1.411 2.118 -19.182 1.00 87.31 93 VAL A O 1
ATOM 736 N N . ILE A 1 94 ? 0.888 0.636 -17.584 1.00 85.44 94 ILE A N 1
ATOM 737 C CA . ILE A 1 94 ? 1.074 -0.549 -18.431 1.00 85.44 94 ILE A CA 1
ATOM 738 C C . ILE A 1 94 ? 0.094 -0.551 -19.612 1.00 85.44 94 ILE A C 1
ATOM 740 O O . ILE A 1 94 ? 0.479 -0.938 -20.712 1.00 85.44 94 ILE A O 1
ATOM 744 N N . GLU A 1 95 ? -1.147 -0.099 -19.415 1.00 85.44 95 GLU A N 1
ATOM 745 C CA . GLU A 1 95 ? -2.145 -0.010 -20.492 1.00 85.44 95 GLU A CA 1
ATOM 746 C C . GLU A 1 95 ? -1.850 1.094 -21.510 1.00 85.44 95 GLU A C 1
ATOM 748 O O . GLU A 1 95 ? -2.172 0.946 -22.687 1.00 85.44 95 GLU A O 1
ATOM 753 N N . ARG A 1 96 ? -1.231 2.197 -21.078 1.00 83.81 96 ARG A N 1
ATOM 754 C CA . ARG A 1 96 ? -0.889 3.324 -21.960 1.00 83.81 96 ARG A CA 1
ATOM 755 C C . ARG A 1 96 ? 0.415 3.119 -22.724 1.00 83.81 96 ARG A C 1
ATOM 757 O O . ARG A 1 96 ? 0.635 3.797 -23.724 1.00 83.81 96 ARG A O 1
ATOM 764 N N . CYS A 1 97 ? 1.271 2.214 -22.263 1.00 78.56 97 CYS A N 1
ATOM 765 C CA . CYS A 1 97 ? 2.569 1.946 -22.861 1.00 78.56 97 CYS A CA 1
ATOM 766 C C . CYS A 1 97 ? 2.527 0.750 -23.823 1.00 78.56 97 CYS A C 1
ATOM 768 O O . CYS A 1 97 ? 2.145 -0.362 -23.453 1.00 78.56 97 CYS A O 1
ATOM 770 N N . ASN A 1 98 ? 3.032 0.934 -25.045 1.00 71.56 98 ASN A N 1
ATOM 771 C CA . ASN A 1 98 ? 3.058 -0.113 -26.074 1.00 71.56 98 ASN A CA 1
ATOM 772 C C . ASN A 1 98 ? 3.896 -1.349 -25.689 1.00 71.56 98 ASN A C 1
ATOM 774 O O . ASN A 1 98 ? 3.626 -2.442 -26.175 1.00 71.56 98 ASN A O 1
ATOM 778 N N . TRP A 1 99 ? 4.891 -1.202 -24.808 1.00 72.38 99 TRP A N 1
ATOM 779 C CA . TRP A 1 99 ? 5.729 -2.305 -24.311 1.00 72.38 99 TRP A CA 1
ATOM 780 C C . TRP A 1 99 ? 5.103 -3.073 -23.133 1.00 72.38 99 TRP A C 1
ATOM 782 O O . TRP A 1 99 ? 5.590 -4.145 -22.767 1.00 72.38 99 TRP A O 1
ATOM 792 N N . GLY A 1 100 ? 4.048 -2.529 -22.518 1.00 64.00 100 GLY A N 1
ATOM 793 C CA . GLY A 1 100 ? 3.414 -3.089 -21.324 1.00 64.00 100 GLY A CA 1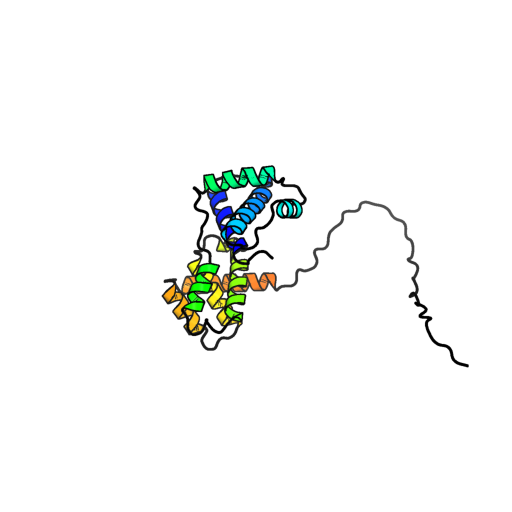
ATOM 794 C C . GLY A 1 100 ? 2.214 -3.992 -21.618 1.00 64.00 100 GLY A C 1
ATOM 795 O O . GLY A 1 100 ? 2.008 -4.967 -20.897 1.00 64.00 100 GLY A O 1
ATOM 796 N N . SER A 1 101 ? 1.454 -3.702 -22.680 1.00 64.81 101 SER A N 1
ATOM 797 C CA . SER A 1 101 ? 0.143 -4.325 -22.937 1.00 64.81 101 SER A CA 1
ATOM 798 C C . SER A 1 101 ? 0.189 -5.860 -23.061 1.00 64.81 101 SER A C 1
ATOM 800 O O . SER A 1 101 ? -0.626 -6.551 -22.456 1.00 64.81 101 SER A O 1
ATOM 802 N N . GLU A 1 102 ? 1.207 -6.403 -23.737 1.00 64.88 102 GLU A N 1
ATOM 803 C CA . GLU A 1 102 ? 1.352 -7.852 -23.979 1.00 64.88 102 GLU A CA 1
ATOM 804 C C . GLU A 1 102 ? 2.068 -8.602 -22.833 1.00 64.88 102 GLU A C 1
ATOM 806 O O . GLU A 1 102 ? 2.048 -9.831 -22.757 1.00 64.88 102 GLU A O 1
ATOM 811 N N . ASN A 1 103 ? 2.703 -7.881 -21.902 1.00 76.19 103 ASN A N 1
ATOM 812 C CA . ASN A 1 103 ? 3.566 -8.466 -20.876 1.00 76.19 103 ASN A CA 1
ATOM 813 C C . ASN A 1 103 ? 2.815 -8.688 -19.553 1.00 76.19 103 ASN A C 1
ATOM 815 O O . ASN A 1 103 ? 3.016 -7.983 -18.562 1.00 76.19 103 ASN A O 1
ATOM 819 N N . SER A 1 104 ? 1.987 -9.735 -19.499 1.00 81.44 104 SER A N 1
ATOM 820 C CA . SER A 1 104 ? 1.269 -10.135 -18.272 1.00 81.44 104 SER A CA 1
ATOM 821 C C . SER A 1 104 ? 2.204 -10.434 -17.087 1.00 81.44 104 SER A C 1
ATOM 823 O O . SER A 1 104 ? 1.866 -10.154 -15.934 1.00 81.44 104 SER A O 1
ATOM 825 N N . LEU A 1 105 ? 3.414 -10.936 -17.366 1.00 85.25 105 LEU A N 1
ATOM 826 C CA . LEU A 1 105 ? 4.455 -11.187 -16.365 1.00 85.25 105 LEU A CA 1
ATOM 827 C C . LEU A 1 105 ? 4.977 -9.902 -15.720 1.00 85.25 105 LEU A C 1
ATOM 829 O O . LEU A 1 105 ? 5.180 -9.877 -14.509 1.00 85.25 105 LEU A O 1
ATOM 833 N N . LEU A 1 106 ? 5.149 -8.833 -16.503 1.00 86.06 106 LEU A N 1
ATOM 834 C CA . LEU A 1 106 ? 5.571 -7.531 -15.990 1.00 86.06 106 LEU A CA 1
ATOM 835 C C . LEU A 1 106 ? 4.531 -6.984 -15.015 1.00 86.06 106 LEU A C 1
ATOM 837 O O . LEU A 1 106 ? 4.891 -6.581 -13.912 1.00 86.06 106 LEU A O 1
ATOM 841 N N . ARG A 1 107 ? 3.249 -7.017 -15.401 1.00 87.31 107 ARG A N 1
ATOM 842 C CA . ARG A 1 107 ? 2.148 -6.564 -14.542 1.00 87.31 107 ARG A CA 1
ATOM 843 C C . ARG A 1 107 ? 2.133 -7.329 -13.223 1.00 87.31 107 ARG A C 1
ATOM 845 O O . ARG A 1 107 ? 2.122 -6.719 -12.160 1.00 87.31 107 ARG A O 1
ATOM 852 N N . ARG A 1 108 ? 2.206 -8.663 -13.282 1.00 87.69 108 ARG A N 1
ATOM 853 C CA . ARG A 1 108 ? 2.242 -9.507 -12.081 1.00 87.69 108 ARG A CA 1
ATOM 854 C C . ARG A 1 108 ? 3.459 -9.209 -11.208 1.00 87.69 108 ARG A C 1
ATOM 856 O O . ARG A 1 108 ? 3.323 -9.120 -9.995 1.00 87.69 108 ARG A O 1
AT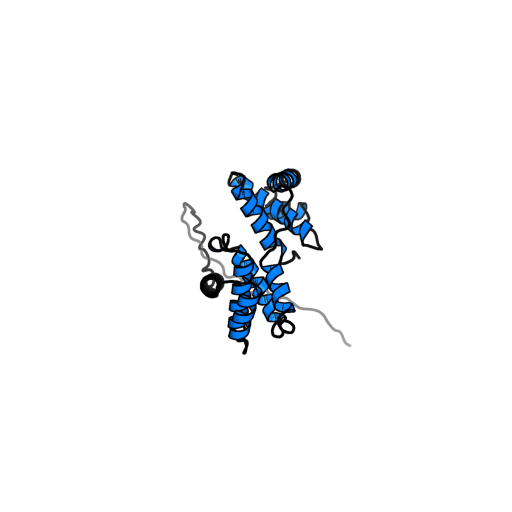OM 863 N N . HIS A 1 109 ? 4.637 -9.052 -11.809 1.00 88.81 109 HIS A N 1
ATOM 864 C CA . HIS A 1 109 ? 5.859 -8.788 -11.060 1.00 88.81 109 HIS A CA 1
ATOM 865 C C . HIS A 1 109 ? 5.824 -7.412 -10.386 1.00 88.81 109 HIS A C 1
ATOM 867 O O . HIS A 1 109 ? 6.119 -7.316 -9.198 1.00 88.81 109 HIS A O 1
ATOM 873 N N . ALA A 1 110 ? 5.382 -6.376 -11.103 1.00 89.94 110 ALA A N 1
ATOM 874 C CA . ALA A 1 110 ? 5.231 -5.031 -10.562 1.00 89.94 110 ALA A CA 1
ATOM 875 C C . ALA A 1 110 ? 4.207 -4.987 -9.413 1.00 89.94 110 ALA A C 1
ATOM 877 O O . ALA A 1 110 ? 4.484 -4.382 -8.380 1.00 89.94 110 ALA A O 1
ATOM 878 N N . HIS A 1 111 ? 3.078 -5.693 -9.539 1.00 89.62 111 HIS A N 1
ATOM 879 C CA . HIS A 1 111 ? 2.076 -5.821 -8.472 1.00 89.62 111 HIS A CA 1
ATOM 880 C C . HIS A 1 111 ? 2.638 -6.494 -7.215 1.00 89.62 111 HIS A C 1
ATOM 882 O O . HIS A 1 111 ? 2.464 -5.980 -6.111 1.00 89.62 111 HIS A O 1
ATOM 888 N N . THR A 1 112 ? 3.396 -7.585 -7.364 1.00 89.12 112 THR A N 1
ATOM 889 C CA . THR A 1 112 ? 4.085 -8.216 -6.227 1.00 89.12 112 THR A CA 1
ATOM 890 C C . THR A 1 112 ? 5.071 -7.258 -5.556 1.00 89.12 112 THR A C 1
ATOM 892 O O . THR A 1 112 ? 5.102 -7.173 -4.328 1.00 89.12 112 THR A O 1
ATOM 895 N N . LEU A 1 113 ? 5.860 -6.514 -6.342 1.00 89.06 113 LEU A N 1
ATOM 896 C CA . LEU A 1 113 ? 6.812 -5.537 -5.807 1.00 89.06 113 LEU A CA 1
ATOM 897 C C . LEU A 1 113 ? 6.108 -4.411 -5.049 1.00 89.06 113 LEU A C 1
ATOM 899 O O . LEU A 1 113 ? 6.598 -3.993 -4.005 1.00 89.06 113 LEU A O 1
ATOM 903 N N . VAL A 1 114 ? 4.939 -3.960 -5.506 1.00 89.94 114 VAL A N 1
ATOM 904 C CA . VAL A 1 114 ? 4.160 -2.961 -4.767 1.00 89.94 114 VAL A CA 1
ATOM 905 C C . VAL A 1 114 ? 3.699 -3.507 -3.424 1.00 89.94 114 VAL A C 1
ATOM 907 O O . VAL A 1 114 ? 3.881 -2.827 -2.417 1.00 89.94 114 VAL A O 1
ATOM 910 N N . SER A 1 115 ? 3.160 -4.726 -3.372 1.00 86.81 115 SER A N 1
ATOM 911 C CA . SER A 1 115 ? 2.770 -5.347 -2.098 1.00 86.81 115 SER A CA 1
ATOM 912 C C . SER A 1 115 ? 3.934 -5.402 -1.110 1.00 86.81 115 SER A C 1
ATOM 914 O O . SER A 1 115 ? 3.758 -5.067 0.058 1.00 86.81 115 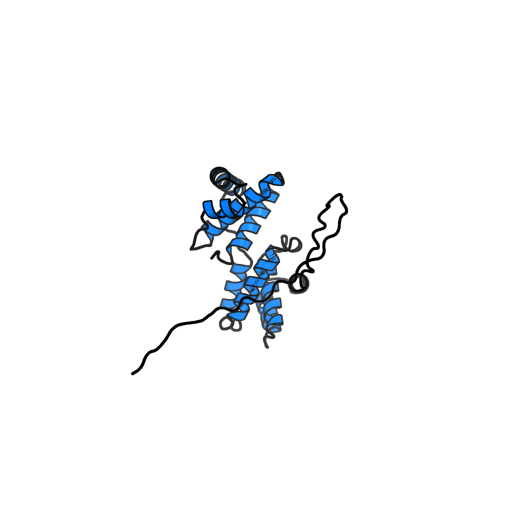SER A O 1
ATOM 916 N N . ILE A 1 116 ? 5.134 -5.735 -1.593 1.00 87.25 116 ILE A N 1
ATOM 917 C CA . ILE A 1 116 ? 6.371 -5.691 -0.806 1.00 87.25 116 ILE A CA 1
ATOM 918 C C . ILE A 1 116 ? 6.671 -4.263 -0.333 1.00 87.25 116 ILE A C 1
ATOM 920 O O . ILE A 1 116 ? 6.941 -4.047 0.847 1.00 87.25 116 ILE A O 1
ATOM 924 N N . CYS A 1 117 ? 6.575 -3.271 -1.222 1.00 86.38 117 CYS A N 1
ATOM 925 C CA . CYS A 1 117 ? 6.859 -1.881 -0.873 1.00 86.38 117 CYS A CA 1
ATOM 926 C C . CYS A 1 117 ? 5.977 -1.373 0.267 1.00 86.38 117 CYS A C 1
ATOM 928 O O . CYS A 1 117 ? 6.458 -0.663 1.142 1.00 86.38 117 CYS A O 1
ATOM 930 N N . TYR A 1 118 ? 4.697 -1.747 0.279 1.00 83.88 118 TYR A N 1
ATOM 931 C CA . TYR A 1 118 ? 3.779 -1.340 1.341 1.00 83.88 118 TYR A CA 1
ATOM 932 C C . TYR A 1 118 ? 4.066 -2.024 2.686 1.00 83.88 118 TYR A C 1
ATOM 934 O O . TYR A 1 118 ? 3.665 -1.498 3.720 1.00 83.88 118 TYR A O 1
ATOM 942 N N . THR A 1 119 ? 4.774 -3.157 2.704 1.00 83.50 119 THR A N 1
ATOM 943 C CA . THR A 1 119 ? 5.225 -3.786 3.959 1.00 83.50 119 THR A CA 1
ATOM 944 C C . THR A 1 119 ? 6.491 -3.152 4.537 1.00 83.50 119 THR A C 1
ATOM 946 O O . THR A 1 119 ? 6.769 -3.324 5.723 1.00 83.50 119 THR A O 1
ATOM 949 N N . GLU A 1 120 ? 7.233 -2.388 3.733 1.00 83.69 120 GLU A N 1
ATOM 950 C CA . GLU A 1 120 ? 8.478 -1.756 4.156 1.00 83.69 120 GLU A CA 1
ATOM 951 C C . GLU A 1 120 ? 8.220 -0.404 4.844 1.00 83.69 120 GLU A C 1
ATOM 953 O O . GLU A 1 120 ? 7.745 0.545 4.209 1.00 83.69 120 GLU A O 1
ATOM 958 N N . PRO A 1 121 ? 8.595 -0.242 6.128 1.00 76.88 121 PRO A N 1
ATOM 959 C CA . PRO A 1 121 ? 8.299 0.975 6.882 1.00 76.88 121 PRO A CA 1
ATOM 960 C C . PRO A 1 121 ? 9.008 2.212 6.317 1.00 76.88 121 PRO A C 1
ATOM 962 O O . PRO A 1 121 ? 8.502 3.330 6.421 1.00 76.88 121 PRO A O 1
ATOM 965 N N . SER A 1 122 ? 10.159 2.015 5.670 1.00 77.94 122 SER A N 1
ATOM 966 C CA . SER A 1 122 ? 10.931 3.073 5.010 1.00 77.94 122 SER A CA 1
ATOM 967 C C . SER A 1 122 ? 10.182 3.719 3.839 1.00 77.94 122 SER A C 1
ATOM 969 O O . SER A 1 122 ? 10.509 4.837 3.445 1.00 77.94 122 SER A O 1
ATOM 971 N N . LEU A 1 123 ? 9.180 3.033 3.278 1.00 77.12 123 LEU A N 1
ATOM 972 C CA . LEU A 1 123 ? 8.473 3.448 2.067 1.00 77.12 123 LEU A CA 1
ATOM 973 C C . LEU A 1 123 ? 7.110 4.093 2.339 1.00 77.12 123 LEU A C 1
ATOM 975 O O . LEU A 1 123 ? 6.521 4.667 1.423 1.00 77.12 123 LEU A O 1
ATOM 979 N N . ILE A 1 124 ? 6.654 4.106 3.594 1.00 77.62 124 ILE A N 1
ATOM 980 C CA . ILE A 1 124 ? 5.346 4.649 4.003 1.00 77.62 124 ILE A CA 1
ATOM 981 C C . ILE A 1 124 ? 5.172 6.123 3.599 1.00 77.62 124 ILE A C 1
ATOM 983 O O . ILE A 1 124 ? 4.083 6.546 3.218 1.00 77.62 124 ILE A O 1
ATOM 987 N N . GLN A 1 125 ? 6.242 6.923 3.653 1.00 80.00 125 GLN A N 1
ATOM 988 C CA . GLN A 1 125 ? 6.185 8.357 3.332 1.00 80.00 125 GLN A CA 1
ATOM 989 C C . GLN A 1 125 ? 6.323 8.663 1.834 1.00 80.00 125 GLN A C 1
ATOM 991 O O . GLN A 1 125 ? 6.298 9.830 1.438 1.00 80.00 125 GLN A O 1
ATOM 996 N N . THR A 1 126 ? 6.500 7.645 0.990 1.00 84.31 126 THR A N 1
ATOM 997 C CA . THR A 1 126 ? 6.736 7.858 -0.439 1.00 84.31 126 THR A CA 1
ATOM 998 C C . THR A 1 126 ? 5.421 7.940 -1.220 1.00 84.31 126 THR A C 1
ATOM 1000 O O . THR A 1 126 ? 4.463 7.231 -0.904 1.00 84.31 126 THR A O 1
ATOM 1003 N N . PRO A 1 127 ? 5.317 8.814 -2.241 1.00 87.94 127 PRO A N 1
ATOM 1004 C CA . PRO A 1 127 ? 4.083 8.935 -3.007 1.00 87.94 127 PRO A CA 1
ATOM 1005 C C . PRO A 1 127 ? 3.821 7.662 -3.830 1.00 87.94 127 PRO A C 1
ATOM 1007 O O . PRO A 1 127 ? 4.761 7.118 -4.419 1.00 87.94 127 PRO A O 1
ATOM 1010 N N . PRO A 1 128 ? 2.554 7.231 -3.989 1.00 88.31 128 PRO A N 1
ATOM 1011 C CA . PRO A 1 128 ? 2.208 6.023 -4.748 1.00 88.31 128 PRO A CA 1
ATOM 1012 C C . PRO A 1 128 ? 2.631 6.081 -6.229 1.00 88.31 128 PRO A C 1
ATOM 1014 O O . PRO A 1 128 ? 2.907 5.042 -6.833 1.00 88.31 128 PRO A O 1
ATOM 1017 N N . SER A 1 129 ? 2.748 7.278 -6.816 1.00 91.25 129 SER A N 1
ATOM 1018 C CA . SER A 1 129 ? 3.285 7.473 -8.172 1.00 91.25 129 SER A CA 1
ATOM 1019 C C . SER A 1 129 ? 4.773 7.121 -8.273 1.00 91.25 129 SER A C 1
ATOM 1021 O O . SER A 1 129 ? 5.213 6.533 -9.253 1.00 91.25 129 SER A O 1
ATOM 1023 N N . VAL A 1 130 ? 5.564 7.432 -7.246 1.00 90.94 130 VAL A N 1
ATOM 1024 C CA . VAL A 1 130 ? 7.000 7.124 -7.236 1.00 90.94 130 VAL A CA 1
ATOM 1025 C C . VAL A 1 130 ? 7.221 5.636 -6.957 1.00 90.94 130 VAL A C 1
ATOM 1027 O O . VAL A 1 130 ? 8.051 5.013 -7.615 1.00 90.94 130 VAL A O 1
ATOM 1030 N N . ILE A 1 131 ? 6.431 5.047 -6.047 1.00 91.19 131 ILE A N 1
ATOM 1031 C CA . ILE A 1 131 ? 6.450 3.602 -5.762 1.00 91.19 131 ILE A CA 1
ATOM 1032 C C . ILE A 1 131 ? 6.138 2.802 -7.031 1.00 91.19 131 ILE A C 1
ATOM 1034 O O . ILE A 1 131 ? 6.881 1.888 -7.379 1.00 91.19 131 ILE A O 1
ATOM 1038 N N . SER A 1 132 ? 5.066 3.155 -7.746 1.00 90.88 132 SER A N 1
ATOM 1039 C CA . SER A 1 132 ? 4.676 2.466 -8.984 1.00 90.88 132 SER A CA 1
ATOM 1040 C C . SER A 1 132 ? 5.744 2.581 -10.073 1.00 90.88 132 SER A C 1
ATOM 1042 O O . SER A 1 132 ? 6.118 1.561 -10.650 1.00 90.88 132 SER A O 1
ATOM 1044 N N . ALA A 1 133 ? 6.301 3.776 -10.298 1.00 91.06 133 ALA A N 1
ATOM 1045 C CA . ALA A 1 133 ? 7.408 3.973 -11.236 1.00 91.06 133 ALA A CA 1
ATOM 1046 C C . ALA A 1 133 ? 8.618 3.084 -10.893 1.00 91.06 133 ALA A C 1
ATOM 1048 O O . ALA A 1 133 ? 9.168 2.416 -11.767 1.00 91.06 133 ALA A O 1
ATOM 1049 N N . ALA A 1 134 ? 9.003 3.027 -9.614 1.00 91.06 134 ALA A N 1
ATOM 1050 C CA . ALA A 1 134 ? 10.123 2.210 -9.153 1.00 91.06 134 ALA A CA 1
ATOM 1051 C C . ALA A 1 134 ? 9.850 0.705 -9.282 1.00 91.06 134 ALA A C 1
ATOM 1053 O O . ALA A 1 134 ? 10.724 -0.038 -9.726 1.00 91.06 134 ALA A O 1
ATOM 1054 N N . CYS A 1 135 ? 8.634 0.251 -8.974 1.00 90.94 135 CYS A N 1
ATOM 1055 C CA . CYS A 1 135 ? 8.244 -1.151 -9.132 1.00 90.94 135 CYS A CA 1
ATOM 1056 C C . CYS A 1 135 ? 8.255 -1.579 -10.601 1.00 90.94 135 CYS A C 1
ATOM 1058 O O . CYS A 1 135 ? 8.766 -2.648 -10.923 1.00 90.94 135 CYS A O 1
ATOM 1060 N N . ILE A 1 136 ? 7.749 -0.737 -11.506 1.00 90.19 136 ILE A N 1
ATOM 1061 C CA . ILE A 1 136 ? 7.802 -0.997 -12.949 1.00 90.19 136 ILE A CA 1
ATOM 1062 C C . ILE A 1 136 ? 9.255 -1.033 -13.437 1.00 90.19 136 ILE A C 1
ATOM 1064 O O . ILE A 1 136 ? 9.619 -1.927 -14.198 1.00 90.19 136 ILE A O 1
ATOM 1068 N N . ALA A 1 137 ? 10.094 -0.102 -12.977 1.00 88.94 137 ALA A N 1
ATOM 1069 C CA . ALA A 1 137 ? 11.508 -0.047 -13.334 1.00 88.94 137 ALA A CA 1
ATOM 1070 C C . ALA A 1 137 ? 12.277 -1.295 -12.873 1.00 88.94 137 ALA A C 1
ATOM 1072 O O . ALA A 1 137 ? 12.991 -1.907 -13.670 1.00 88.94 137 ALA A O 1
ATOM 1073 N N . SER A 1 138 ? 12.111 -1.695 -11.608 1.00 89.69 138 SER A N 1
ATOM 1074 C CA . SER A 1 138 ? 12.721 -2.913 -11.060 1.00 89.69 138 SER A CA 1
ATOM 1075 C C . SER A 1 138 ? 12.195 -4.156 -11.789 1.00 89.69 138 SER A C 1
ATOM 1077 O O . SER A 1 138 ? 12.988 -4.979 -12.246 1.00 89.69 138 SER A O 1
ATOM 1079 N N . ALA A 1 139 ? 10.885 -4.240 -12.052 1.00 89.31 139 ALA A N 1
ATOM 1080 C CA . ALA A 1 139 ? 10.306 -5.365 -12.782 1.00 89.31 139 ALA A CA 1
ATOM 1081 C C . ALA A 1 139 ? 10.808 -5.466 -14.235 1.00 89.31 139 ALA A C 1
ATOM 1083 O O . ALA A 1 139 ? 11.129 -6.559 -14.703 1.00 89.31 139 ALA A O 1
ATOM 1084 N N . ALA A 1 140 ? 10.926 -4.342 -14.948 1.00 87.06 140 ALA A N 1
ATOM 1085 C CA . ALA A 1 140 ? 11.453 -4.307 -16.313 1.00 87.06 140 ALA A CA 1
ATOM 1086 C C . ALA A 1 140 ? 12.932 -4.728 -16.372 1.00 87.06 140 ALA A C 1
ATOM 1088 O O . ALA A 1 140 ? 13.329 -5.470 -17.276 1.00 87.06 140 ALA A O 1
ATOM 1089 N N . ARG A 1 141 ? 13.736 -4.305 -15.384 1.00 86.25 141 ARG A N 1
ATOM 1090 C CA . ARG A 1 141 ? 15.144 -4.711 -15.230 1.00 86.25 141 ARG A CA 1
ATOM 1091 C C . ARG A 1 141 ? 15.271 -6.198 -14.893 1.00 86.25 141 ARG A C 1
ATOM 1093 O O . ARG A 1 141 ? 16.056 -6.897 -15.532 1.00 86.25 141 ARG A O 1
ATOM 1100 N N . GLY A 1 142 ? 14.468 -6.698 -13.952 1.00 84.56 142 GLY A N 1
ATOM 1101 C CA . GLY A 1 142 ? 14.453 -8.106 -13.542 1.00 84.56 142 GLY A CA 1
ATOM 1102 C C . GLY A 1 142 ? 14.063 -9.060 -14.675 1.00 84.56 142 GLY A C 1
ATOM 1103 O O . GLY A 1 142 ? 14.660 -10.126 -14.823 1.00 84.56 142 GLY A O 1
ATOM 1104 N N . LEU A 1 143 ? 13.128 -8.644 -15.535 1.00 83.56 143 LEU A N 1
ATOM 1105 C CA . LEU A 1 143 ? 12.695 -9.406 -16.712 1.00 83.56 143 LEU A CA 1
ATOM 1106 C C . LEU A 1 143 ? 13.605 -9.227 -17.942 1.00 83.56 143 LEU A C 1
ATOM 1108 O O . LEU A 1 143 ? 13.341 -9.838 -18.976 1.00 83.56 143 LEU A O 1
ATOM 1112 N N . LYS A 1 144 ? 14.682 -8.430 -17.840 1.00 79.50 144 LYS A N 1
ATOM 1113 C CA . LYS A 1 144 ? 15.642 -8.140 -18.925 1.00 79.50 144 LYS A CA 1
ATOM 1114 C C . LYS A 1 144 ? 14.965 -7.680 -20.220 1.00 79.50 144 LYS A C 1
ATOM 1116 O O . LYS A 1 144 ? 15.326 -8.118 -21.314 1.00 79.50 144 LYS A O 1
ATOM 1121 N N . LEU A 1 145 ? 13.972 -6.800 -20.099 1.00 77.69 145 LEU A N 1
ATOM 1122 C CA . LEU A 1 145 ? 13.266 -6.277 -21.262 1.00 77.69 145 LEU A CA 1
ATOM 1123 C C . LEU A 1 145 ? 14.233 -5.449 -22.125 1.00 77.69 145 LEU A C 1
ATOM 1125 O O . LEU A 1 145 ? 14.921 -4.567 -21.615 1.00 77.69 145 LEU A O 1
ATOM 1129 N N . THR A 1 146 ? 14.274 -5.694 -23.43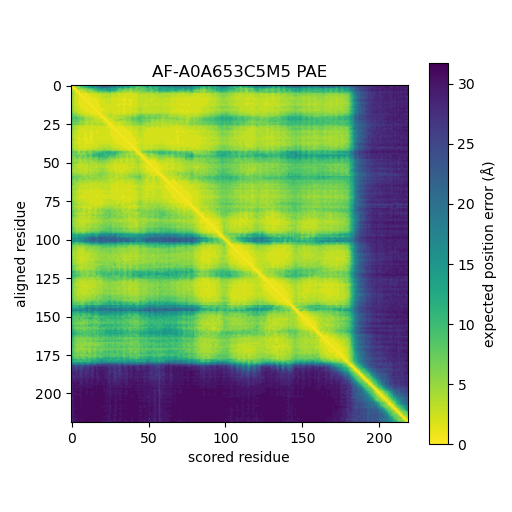7 1.00 73.62 146 THR A N 1
ATOM 1130 C CA . THR A 1 146 ? 15.172 -4.973 -24.364 1.00 73.62 146 THR A CA 1
ATOM 1131 C C . THR A 1 146 ? 14.918 -3.459 -24.365 1.00 73.62 146 THR A C 1
ATOM 1133 O O . THR A 1 146 ? 15.814 -2.680 -24.665 1.00 73.62 146 THR A O 1
ATOM 1136 N N . SER A 1 147 ? 13.710 -3.041 -23.979 1.00 73.50 147 SER A N 1
ATOM 1137 C CA . SER A 1 147 ? 13.274 -1.649 -23.848 1.00 73.50 147 SER A CA 1
ATOM 1138 C C . SER A 1 147 ? 13.173 -1.171 -22.392 1.00 73.50 147 SER A C 1
ATOM 1140 O O . SER A 1 147 ? 12.405 -0.252 -22.117 1.00 73.50 147 SER A O 1
ATOM 1142 N N . ALA A 1 148 ? 13.890 -1.787 -21.441 1.00 77.25 148 ALA A N 1
ATOM 1143 C CA . ALA A 1 148 ? 13.780 -1.440 -20.019 1.00 77.25 148 ALA A CA 1
ATOM 1144 C C . ALA A 1 148 ? 14.101 0.039 -19.739 1.00 77.25 148 ALA A C 1
ATOM 1146 O O . ALA A 1 148 ? 13.344 0.699 -19.035 1.00 77.25 148 ALA A O 1
ATOM 1147 N N . ASP A 1 149 ? 15.158 0.596 -20.333 1.00 80.12 149 ASP A N 1
ATOM 1148 C CA . ASP A 1 149 ? 15.516 2.006 -20.114 1.00 80.12 149 ASP A CA 1
ATOM 1149 C C . ASP A 1 149 ? 14.483 2.967 -20.717 1.00 80.12 149 ASP A C 1
ATOM 1151 O O . ASP A 1 149 ?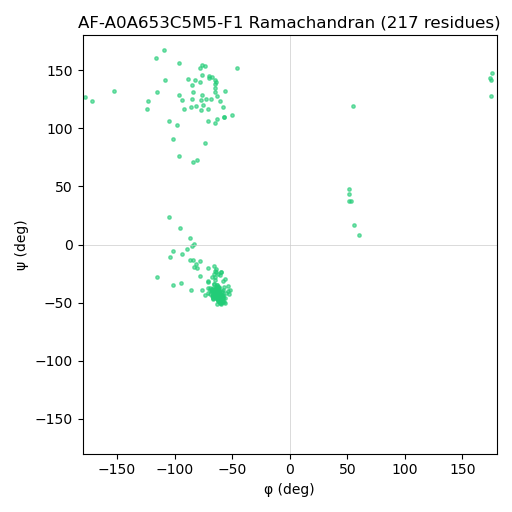 14.121 3.972 -20.103 1.00 80.12 149 ASP A O 1
ATOM 1155 N N . THR A 1 150 ? 13.937 2.627 -21.888 1.00 81.38 150 THR A N 1
ATOM 1156 C CA . THR A 1 150 ? 12.841 3.380 -22.514 1.00 81.38 150 THR A CA 1
ATOM 1157 C C . THR A 1 150 ? 11.579 3.328 -21.655 1.00 81.38 150 THR A C 1
ATOM 1159 O O . THR A 1 150 ? 10.958 4.361 -21.426 1.00 81.38 150 THR A O 1
ATOM 1162 N N . ALA A 1 151 ? 11.246 2.157 -21.105 1.00 79.38 151 ALA A N 1
ATOM 1163 C CA . ALA A 1 151 ? 10.121 1.974 -20.196 1.00 79.38 151 ALA A CA 1
ATOM 1164 C C . ALA A 1 151 ? 10.256 2.844 -18.936 1.00 79.38 151 ALA A C 1
ATOM 1166 O O . ALA A 1 151 ? 9.304 3.512 -18.530 1.00 79.38 151 ALA A O 1
ATOM 1167 N N . VAL A 1 152 ? 11.448 2.906 -18.336 1.00 83.38 152 VAL A N 1
ATOM 1168 C CA . VAL A 1 152 ? 11.703 3.760 -17.164 1.00 83.38 152 VAL A CA 1
ATOM 1169 C C . VAL A 1 152 ? 11.562 5.243 -17.512 1.00 83.38 152 VAL A C 1
ATOM 1171 O O . VAL A 1 152 ? 10.938 5.992 -16.763 1.00 83.38 152 VAL A O 1
ATOM 1174 N N . LEU A 1 153 ? 12.088 5.681 -18.655 1.00 83.94 153 LEU A N 1
ATOM 1175 C CA . LEU A 1 153 ? 11.986 7.080 -19.075 1.00 83.94 153 LEU A CA 1
ATOM 1176 C C . LEU A 1 153 ? 10.540 7.487 -19.387 1.00 83.94 153 LEU A C 1
ATOM 1178 O O . LEU A 1 153 ? 10.093 8.538 -18.927 1.00 83.94 153 LEU A O 1
ATOM 1182 N N . GLU A 1 154 ? 9.791 6.651 -20.107 1.00 83.94 154 GLU A N 1
ATOM 1183 C CA . GLU A 1 154 ? 8.378 6.899 -20.416 1.00 83.94 154 GLU A CA 1
ATOM 1184 C C . GLU A 1 154 ? 7.510 6.903 -19.156 1.00 83.94 154 GLU A C 1
ATOM 1186 O O . GLU A 1 154 ? 6.687 7.801 -18.985 1.00 83.94 154 GLU A O 1
ATOM 1191 N N . THR A 1 155 ? 7.718 5.958 -18.232 1.00 84.31 155 THR A N 1
ATOM 1192 C CA . THR A 1 155 ? 6.979 5.929 -16.957 1.00 84.31 155 THR A CA 1
ATOM 1193 C C . THR A 1 155 ? 7.272 7.160 -16.097 1.00 84.31 155 THR A C 1
ATOM 1195 O O . THR A 1 155 ? 6.341 7.772 -15.570 1.00 84.31 155 THR A O 1
ATOM 1198 N N . CYS A 1 156 ? 8.538 7.585 -16.001 1.00 85.94 156 CYS A N 1
ATOM 1199 C CA . CYS A 1 156 ? 8.916 8.808 -15.286 1.00 85.94 156 CYS A CA 1
ATOM 1200 C C . CYS A 1 156 ? 8.292 10.058 -15.924 1.00 85.94 156 CYS A C 1
ATOM 1202 O O . CYS A 1 156 ? 7.814 10.936 -15.203 1.00 85.94 156 CYS A O 1
ATOM 1204 N N . ALA A 1 157 ? 8.256 10.124 -17.260 1.00 86.31 157 ALA A N 1
ATOM 1205 C CA . ALA A 1 157 ? 7.630 11.220 -17.993 1.00 86.31 157 ALA A CA 1
ATOM 1206 C C . ALA A 1 157 ? 6.103 11.248 -17.802 1.00 86.31 157 ALA A C 1
ATOM 1208 O O . ALA A 1 157 ? 5.542 12.313 -17.557 1.00 86.31 157 ALA A O 1
ATOM 1209 N N . MET A 1 158 ? 5.431 10.091 -17.850 1.00 85.06 158 MET A N 1
ATOM 1210 C CA . MET A 1 158 ? 3.978 9.996 -17.652 1.00 85.06 158 MET A CA 1
ATOM 1211 C C . MET A 1 158 ? 3.547 10.381 -16.236 1.00 85.06 158 MET A C 1
ATOM 1213 O O . MET A 1 158 ? 2.523 11.038 -16.061 1.00 85.06 158 MET A O 1
ATOM 1217 N N . LEU A 1 159 ? 4.314 9.968 -15.226 1.00 86.19 159 LEU A N 1
ATOM 1218 C CA . LEU A 1 159 ? 3.989 10.212 -13.819 1.00 86.19 159 LEU A CA 1
ATOM 1219 C C . LEU A 1 159 ? 4.564 11.536 -13.290 1.00 86.19 159 LEU A C 1
ATOM 1221 O O . LEU A 1 159 ? 4.291 11.898 -12.146 1.00 86.19 159 LEU A O 1
ATOM 1225 N N . ASN A 1 160 ? 5.332 12.259 -14.115 1.00 86.12 160 ASN A N 1
ATOM 1226 C CA . ASN A 1 160 ? 6.048 13.486 -13.760 1.00 86.12 160 ASN A CA 1
ATOM 1227 C C . ASN A 1 160 ? 6.904 13.322 -12.486 1.00 86.12 160 ASN A C 1
ATOM 1229 O O . ASN A 1 160 ? 6.848 14.130 -11.557 1.00 86.12 160 ASN A O 1
ATOM 1233 N N . VAL A 1 161 ? 7.674 12.231 -12.428 1.00 87.25 161 VAL A N 1
ATOM 1234 C CA . VAL A 1 161 ? 8.502 11.858 -11.273 1.00 87.25 161 VAL A CA 1
ATOM 1235 C C . VAL A 1 161 ? 9.983 12.053 -11.593 1.00 87.25 161 VAL A C 1
ATOM 1237 O O . VAL A 1 161 ? 10.451 11.751 -12.689 1.00 87.25 161 VAL A O 1
ATOM 1240 N N . ALA A 1 162 ? 10.752 12.533 -10.612 1.00 86.56 162 ALA A N 1
ATOM 1241 C CA . ALA A 1 162 ? 12.197 12.671 -10.745 1.00 86.56 162 ALA A CA 1
ATOM 1242 C C . ALA A 1 162 ? 12.890 11.299 -10.808 1.00 86.56 162 ALA A C 1
ATOM 1244 O O . ALA A 1 162 ? 12.792 10.504 -9.871 1.00 86.56 162 ALA A O 1
ATOM 1245 N N . LEU A 1 163 ? 13.680 11.072 -11.863 1.00 85.62 163 LEU A N 1
ATOM 1246 C CA . LEU A 1 163 ? 14.426 9.825 -12.083 1.00 85.62 163 LEU A CA 1
ATOM 1247 C C . LEU A 1 163 ? 15.282 9.418 -10.869 1.00 85.62 163 LEU A C 1
ATOM 1249 O O . LEU A 1 163 ? 15.298 8.254 -10.490 1.00 85.62 163 LEU A O 1
ATOM 1253 N N . ARG A 1 164 ? 15.917 10.386 -10.192 1.00 85.50 164 ARG A N 1
ATOM 1254 C CA . ARG A 1 164 ? 16.744 10.127 -8.996 1.00 85.50 164 ARG A CA 1
ATOM 1255 C C . ARG A 1 164 ? 15.964 9.465 -7.859 1.00 85.50 164 ARG A C 1
ATOM 1257 O O . ARG A 1 164 ? 16.493 8.596 -7.175 1.00 85.50 164 ARG A O 1
ATOM 1264 N N . SER A 1 165 ? 14.717 9.884 -7.642 1.00 85.69 165 SER A N 1
ATOM 1265 C CA . SER A 1 165 ? 13.860 9.313 -6.597 1.00 85.69 165 SER A CA 1
ATOM 1266 C C . SER A 1 165 ? 13.461 7.880 -6.936 1.00 85.69 165 SER A C 1
ATOM 1268 O O . SER A 1 165 ? 13.421 7.033 -6.048 1.00 85.69 165 SER A O 1
ATOM 1270 N N . VAL A 1 166 ? 13.218 7.605 -8.221 1.00 86.31 166 VAL A N 1
ATOM 1271 C CA . VAL A 1 166 ? 12.909 6.263 -8.727 1.00 86.31 166 VAL A CA 1
ATOM 1272 C C . VAL A 1 166 ? 14.117 5.343 -8.578 1.00 86.31 166 VAL A C 1
ATOM 1274 O O . VAL A 1 166 ? 13.976 4.251 -8.046 1.00 86.31 166 VAL A O 1
ATOM 1277 N N . GLU A 1 167 ? 15.311 5.784 -8.974 1.00 86.62 167 GLU A N 1
ATOM 1278 C CA . GLU A 1 167 ? 16.539 4.989 -8.843 1.00 86.62 167 GLU A CA 1
ATOM 1279 C C . GLU A 1 167 ? 16.860 4.647 -7.387 1.00 86.62 167 GLU A C 1
ATOM 1281 O O . GLU A 1 167 ? 17.166 3.495 -7.085 1.00 86.62 167 GLU A O 1
ATOM 1286 N N . TYR A 1 168 ? 16.725 5.617 -6.478 1.00 87.06 168 TYR A N 1
ATOM 1287 C CA . TYR A 1 168 ? 16.862 5.367 -5.045 1.00 87.06 168 TYR A CA 1
ATOM 1288 C C . TYR A 1 168 ? 15.867 4.305 -4.565 1.00 87.06 168 TYR A C 1
ATOM 1290 O O . TYR A 1 168 ? 16.260 3.330 -3.925 1.00 87.06 168 TYR A O 1
ATOM 1298 N N . LEU A 1 169 ? 14.589 4.443 -4.924 1.00 86.75 169 LEU A N 1
ATOM 1299 C CA . LEU A 1 169 ? 13.569 3.469 -4.551 1.00 86.75 169 LEU A CA 1
ATOM 1300 C C . LEU A 1 169 ? 13.832 2.082 -5.125 1.00 86.75 169 LEU A C 1
ATOM 1302 O O . LEU A 1 169 ? 13.656 1.109 -4.405 1.00 86.75 169 LEU A O 1
ATOM 1306 N N . VAL A 1 170 ? 14.309 1.976 -6.365 1.00 88.56 170 VAL A N 1
ATOM 1307 C CA . VAL A 1 170 ? 14.680 0.683 -6.955 1.00 88.56 170 VAL A CA 1
ATOM 1308 C C . VAL A 1 170 ? 15.754 -0.001 -6.112 1.00 88.56 170 VAL A C 1
ATOM 1310 O O . VAL A 1 170 ? 15.606 -1.175 -5.803 1.00 88.56 170 VAL A O 1
ATOM 1313 N N . THR A 1 171 ? 16.777 0.726 -5.644 1.00 87.12 171 THR A N 1
ATOM 1314 C CA . THR A 1 171 ? 17.795 0.120 -4.763 1.00 87.12 171 THR A CA 1
ATOM 1315 C C . THR A 1 171 ? 17.225 -0.370 -3.434 1.00 87.12 171 THR A C 1
ATOM 1317 O O . THR A 1 171 ? 17.625 -1.429 -2.949 1.00 87.12 171 THR A O 1
ATOM 1320 N N . VAL A 1 172 ? 16.259 0.356 -2.862 1.00 86.31 172 VAL A N 1
ATOM 1321 C CA . VAL A 1 172 ? 15.568 -0.066 -1.637 1.00 86.31 172 VAL A CA 1
ATOM 1322 C C . VAL A 1 172 ? 14.731 -1.317 -1.904 1.00 86.31 172 VAL A C 1
ATOM 1324 O O . VAL A 1 172 ? 14.828 -2.281 -1.147 1.00 86.31 172 VAL A O 1
ATOM 1327 N N . ILE A 1 173 ? 13.973 -1.341 -3.001 1.00 86.44 173 ILE A N 1
ATOM 1328 C CA . ILE A 1 173 ? 13.143 -2.482 -3.406 1.00 86.44 173 ILE A CA 1
ATOM 1329 C C . ILE A 1 173 ? 14.010 -3.717 -3.638 1.00 86.44 173 ILE A C 1
ATOM 1331 O O . ILE A 1 173 ? 13.732 -4.768 -3.068 1.00 86.44 173 ILE A O 1
ATOM 1335 N N . ASP A 1 174 ? 15.094 -3.590 -4.401 1.00 86.69 174 ASP A N 1
ATOM 1336 C CA . ASP A 1 174 ? 16.003 -4.699 -4.687 1.00 86.69 174 ASP A CA 1
ATOM 1337 C C . ASP A 1 174 ? 16.646 -5.232 -3.392 1.00 86.69 174 ASP A C 1
ATOM 1339 O O . ASP A 1 174 ? 16.786 -6.445 -3.220 1.00 86.69 174 ASP A O 1
ATOM 1343 N N . SER A 1 175 ? 16.969 -4.350 -2.435 1.00 86.19 175 SER A N 1
ATOM 1344 C CA . SER A 1 175 ? 17.479 -4.755 -1.119 1.00 86.19 175 SER A CA 1
ATOM 1345 C C . SER A 1 175 ? 16.435 -5.487 -0.264 1.00 86.19 175 SER A C 1
ATOM 1347 O O . SER A 1 175 ? 16.768 -6.480 0.384 1.00 86.19 175 SER A O 1
ATOM 1349 N N . ALA A 1 176 ? 15.170 -5.053 -0.301 1.00 83.81 176 ALA A N 1
ATOM 1350 C CA . ALA A 1 176 ? 14.064 -5.703 0.402 1.00 83.81 176 ALA A CA 1
ATOM 1351 C C . ALA A 1 176 ? 13.723 -7.067 -0.221 1.00 83.81 176 ALA A C 1
ATOM 1353 O O . ALA A 1 176 ? 13.485 -8.048 0.479 1.00 83.81 176 ALA A O 1
ATOM 1354 N N . VAL A 1 177 ? 13.765 -7.172 -1.550 1.00 84.31 177 VAL A N 1
ATOM 1355 C CA . VAL A 1 177 ? 13.600 -8.451 -2.253 1.00 84.31 177 VAL A CA 1
ATOM 1356 C C . VAL A 1 177 ? 14.748 -9.402 -1.910 1.00 84.31 177 VAL A C 1
ATOM 1358 O O . VAL A 1 177 ? 14.503 -10.576 -1.638 1.00 84.31 177 VAL A O 1
ATOM 1361 N N . ALA A 1 178 ? 15.990 -8.911 -1.858 1.00 84.00 178 ALA A N 1
ATOM 1362 C CA . ALA A 1 178 ? 17.144 -9.721 -1.479 1.00 84.00 178 ALA A CA 1
ATOM 1363 C C . ALA A 1 178 ? 17.058 -10.226 -0.029 1.00 84.00 178 ALA A C 1
ATOM 1365 O O . ALA A 1 178 ? 17.358 -11.394 0.217 1.00 84.00 178 ALA A O 1
ATOM 1366 N N . SER A 1 179 ? 16.607 -9.391 0.915 1.00 81.06 179 SER A N 1
ATOM 1367 C CA . SER A 1 179 ? 16.448 -9.791 2.321 1.00 81.06 179 SER A CA 1
ATOM 1368 C C . SER A 1 179 ? 15.367 -10.864 2.504 1.00 81.06 179 SER A C 1
ATOM 1370 O O . SER A 1 179 ? 15.535 -11.777 3.315 1.00 81.06 179 SER A O 1
ATOM 1372 N N . MET A 1 180 ? 14.301 -10.819 1.702 1.00 71.19 180 MET A N 1
ATOM 1373 C CA . MET A 1 180 ? 13.261 -11.852 1.685 1.00 71.19 180 MET A CA 1
ATOM 1374 C C . MET A 1 180 ? 13.667 -13.122 0.926 1.00 71.19 180 MET A C 1
ATOM 1376 O O . MET A 1 180 ? 13.171 -14.202 1.240 1.00 71.19 180 MET A O 1
ATOM 1380 N N . ALA A 1 181 ? 14.565 -13.013 -0.057 1.00 69.50 181 ALA A N 1
ATOM 1381 C CA . ALA A 1 181 ? 15.096 -14.149 -0.810 1.00 69.50 181 ALA A CA 1
ATOM 1382 C C . ALA A 1 181 ? 16.214 -14.902 -0.065 1.00 69.50 181 ALA A C 1
ATOM 1384 O O . ALA A 1 181 ? 16.477 -16.067 -0.377 1.00 69.50 181 ALA A O 1
ATOM 1385 N N . SER A 1 182 ? 16.872 -14.280 0.923 1.00 49.62 182 SER A N 1
ATOM 1386 C CA . SER A 1 182 ? 17.767 -15.008 1.826 1.00 49.62 182 SER A CA 1
ATOM 1387 C C . SER A 1 182 ? 16.976 -16.040 2.641 1.00 49.62 182 SER A C 1
ATOM 1389 O O . SER A 1 182 ? 15.991 -15.676 3.286 1.00 49.62 182 SER A O 1
ATOM 1391 N N . PRO A 1 183 ? 17.390 -17.322 2.664 1.00 40.97 183 PRO A N 1
ATOM 1392 C CA . PRO A 1 183 ? 16.707 -18.327 3.460 1.00 40.97 183 PRO A CA 1
ATOM 1393 C C . PRO A 1 183 ? 16.755 -17.917 4.932 1.00 40.97 183 PRO A C 1
ATOM 1395 O O . PRO A 1 183 ? 17.835 -17.721 5.497 1.00 40.97 183 PRO A O 1
ATOM 1398 N N . GLN A 1 184 ? 15.578 -17.801 5.552 1.00 37.78 184 GLN A N 1
ATOM 1399 C CA . GLN A 1 184 ? 15.453 -17.742 7.001 1.00 37.78 184 GLN A CA 1
ATOM 1400 C C . GLN A 1 184 ? 16.252 -18.913 7.586 1.00 37.78 184 GLN A C 1
ATOM 1402 O O . GLN A 1 184 ? 15.897 -20.079 7.404 1.00 37.78 184 GLN A O 1
ATOM 1407 N N . GLN A 1 185 ? 17.355 -18.610 8.272 1.00 30.69 185 GLN A N 1
ATOM 1408 C CA . GLN A 1 185 ? 17.993 -19.580 9.153 1.00 30.69 185 GLN A CA 1
ATOM 1409 C C . GLN A 1 185 ? 16.931 -20.038 10.165 1.00 30.69 185 GLN A C 1
ATOM 1411 O O . GLN A 1 185 ? 16.241 -19.182 10.728 1.00 30.69 185 GLN A O 1
ATOM 1416 N N . PRO A 1 186 ? 16.761 -21.351 10.405 1.00 30.31 186 PRO A N 1
ATOM 1417 C CA . PRO A 1 186 ? 15.784 -21.825 11.371 1.00 30.31 186 PRO A CA 1
ATOM 1418 C C . PRO A 1 186 ? 16.090 -21.218 12.744 1.00 30.31 186 PRO A C 1
ATOM 1420 O O . PRO A 1 186 ? 17.162 -21.438 13.315 1.00 30.31 186 PRO A O 1
ATOM 1423 N N . GLN A 1 187 ? 15.143 -20.433 13.261 1.00 28.91 187 GLN A N 1
ATOM 1424 C CA . GLN A 1 187 ? 15.164 -19.936 14.631 1.00 28.91 187 GLN A CA 1
ATOM 1425 C C . GLN A 1 187 ? 15.235 -21.140 15.577 1.00 28.91 187 GLN A C 1
ATOM 1427 O O . GLN A 1 187 ? 14.276 -21.898 15.717 1.00 28.91 187 GLN A O 1
ATOM 1432 N N . LYS A 1 188 ? 16.383 -21.319 16.238 1.00 25.77 188 LYS A N 1
ATOM 1433 C CA . LYS A 1 188 ? 16.498 -22.204 17.396 1.00 25.77 188 LYS A CA 1
ATOM 1434 C C . LYS A 1 188 ? 15.605 -21.639 18.502 1.00 25.77 188 LYS A C 1
ATOM 1436 O O . LYS A 1 188 ? 15.925 -20.612 19.092 1.00 25.77 188 LYS A O 1
ATOM 1441 N N . GLN A 1 189 ? 14.486 -22.304 18.773 1.00 26.86 189 GLN A N 1
ATOM 1442 C CA . GLN A 1 189 ? 13.753 -22.131 20.022 1.00 26.86 189 GLN A CA 1
ATOM 1443 C C . GLN A 1 189 ? 14.634 -22.636 21.170 1.00 26.86 189 GLN A C 1
ATOM 1445 O O . GLN A 1 189 ? 14.799 -23.837 21.368 1.00 26.86 189 GLN A O 1
ATOM 1450 N N . GLU A 1 190 ? 15.205 -21.710 21.933 1.00 25.89 190 GLU A N 1
ATOM 1451 C CA . GLU A 1 190 ? 15.801 -21.994 23.236 1.00 25.89 190 GLU A CA 1
ATOM 1452 C C . GLU A 1 190 ? 14.670 -22.231 24.253 1.00 25.89 190 GLU A C 1
ATOM 1454 O O . GLU A 1 190 ? 14.186 -21.320 24.927 1.00 25.89 190 GLU A O 1
ATOM 1459 N N . GLN A 1 191 ? 14.202 -23.479 24.340 1.00 27.08 191 GLN A N 1
ATOM 1460 C CA . GLN A 1 191 ? 13.395 -23.943 25.466 1.00 27.08 191 GLN A CA 1
ATOM 1461 C C . GLN A 1 191 ? 14.289 -24.054 26.707 1.00 27.08 191 GLN A C 1
ATOM 1463 O O . GLN A 1 191 ? 15.078 -24.987 26.858 1.00 27.08 191 GLN A O 1
ATOM 1468 N N . LYS A 1 192 ? 14.127 -23.104 27.633 1.00 26.38 192 LYS A N 1
ATOM 1469 C CA . LYS A 1 192 ? 14.513 -23.278 29.037 1.00 26.38 192 LYS A CA 1
ATOM 1470 C C . LYS A 1 192 ? 13.789 -24.502 29.598 1.00 26.38 192 LYS A C 1
ATOM 1472 O O . LYS A 1 192 ? 12.590 -24.433 29.851 1.00 26.38 192 LYS A O 1
ATOM 1477 N N . THR A 1 193 ? 14.530 -25.573 29.865 1.00 23.16 193 THR A N 1
ATOM 1478 C CA . THR A 1 193 ? 14.068 -26.663 30.730 1.00 23.16 193 THR A CA 1
ATOM 1479 C C . THR A 1 193 ? 15.076 -26.839 31.855 1.00 23.16 193 THR A C 1
ATOM 1481 O O . THR A 1 193 ? 16.251 -27.119 31.625 1.00 23.16 193 THR A O 1
ATOM 1484 N N . VAL A 1 194 ? 14.618 -26.607 33.082 1.00 24.55 194 VAL A N 1
ATOM 1485 C CA . VAL A 1 194 ? 15.364 -26.850 34.316 1.00 24.55 194 VAL A CA 1
ATOM 1486 C C . VAL A 1 194 ? 15.171 -28.319 34.718 1.00 24.55 194 VAL A C 1
ATOM 1488 O O . VAL A 1 194 ? 14.041 -28.773 34.853 1.00 24.55 194 VAL A O 1
ATOM 1491 N N . SER A 1 195 ? 16.308 -29.007 34.899 1.00 24.39 195 SER A N 1
ATOM 1492 C CA . SER A 1 195 ? 16.591 -30.216 35.705 1.00 24.39 195 SER A CA 1
ATOM 1493 C C . SER A 1 195 ? 15.770 -31.503 35.500 1.00 24.39 195 SER A C 1
ATOM 1495 O O . SER A 1 195 ? 14.614 -31.575 35.904 1.00 24.39 195 SER A O 1
ATOM 1497 N N . THR A 1 196 ? 16.424 -32.610 35.117 1.00 24.95 196 THR A N 1
ATOM 1498 C CA . THR A 1 196 ? 16.995 -33.636 36.034 1.00 24.95 196 THR A CA 1
ATOM 1499 C C . THR A 1 196 ? 17.554 -34.815 35.216 1.00 24.95 196 THR A C 1
ATOM 1501 O O . THR A 1 196 ? 17.004 -35.196 34.190 1.00 24.95 196 THR A O 1
ATOM 1504 N N . GLN A 1 197 ? 18.691 -35.351 35.659 1.00 29.56 197 GLN A N 1
ATOM 1505 C CA . GLN A 1 197 ? 19.419 -36.492 35.095 1.00 29.56 197 GLN A CA 1
ATOM 1506 C C . GLN A 1 197 ? 18.622 -37.806 35.181 1.00 29.56 197 GLN A C 1
ATOM 1508 O O . GLN A 1 197 ? 18.097 -38.098 36.249 1.00 29.56 197 GLN A O 1
ATOM 1513 N N . GLN A 1 198 ? 18.639 -38.624 34.120 1.00 27.84 198 GLN A N 1
ATOM 1514 C CA . GLN A 1 198 ? 18.866 -40.086 34.133 1.00 27.84 198 GLN A CA 1
ATOM 1515 C C . GLN A 1 198 ? 18.672 -40.653 32.716 1.00 27.84 198 GLN A C 1
ATOM 1517 O O . GLN A 1 198 ? 17.689 -40.350 32.046 1.00 27.84 198 GLN A O 1
ATOM 1522 N N . GLY A 1 199 ? 19.663 -41.406 32.233 1.00 31.14 199 GLY A N 1
ATOM 1523 C CA . GLY A 1 199 ? 19.726 -41.899 30.857 1.00 31.14 199 GLY A CA 1
ATOM 1524 C C . GLY A 1 199 ? 18.801 -43.077 30.571 1.00 31.14 199 GLY A C 1
ATOM 1525 O O . GLY A 1 199 ? 18.503 -43.842 31.478 1.00 31.14 199 GLY A O 1
ATOM 1526 N N . TYR A 1 200 ? 18.421 -43.228 29.300 1.00 28.52 200 TYR A N 1
ATOM 1527 C CA . TYR A 1 200 ? 17.892 -44.455 28.698 1.00 28.52 200 TYR A CA 1
ATOM 1528 C C . TYR A 1 200 ? 18.209 -44.451 27.190 1.00 28.52 200 TYR A C 1
ATOM 1530 O O . TYR A 1 200 ? 18.005 -43.441 26.516 1.00 28.52 200 TYR A O 1
ATOM 1538 N N . GLU A 1 201 ? 18.746 -45.565 26.685 1.00 37.44 201 GLU A N 1
ATOM 1539 C CA . GLU A 1 201 ? 18.992 -45.837 25.261 1.00 37.44 201 GLU A CA 1
ATOM 1540 C C . GLU A 1 201 ? 17.677 -46.042 24.489 1.00 37.44 201 GLU A C 1
ATOM 1542 O O . GLU A 1 201 ? 16.716 -46.618 25.002 1.00 37.44 201 GLU A O 1
ATOM 1547 N N . SER A 1 202 ? 17.643 -45.591 23.233 1.00 38.97 202 SER A N 1
ATOM 1548 C CA . SER A 1 202 ? 16.479 -45.697 22.345 1.00 38.97 202 SER A CA 1
ATOM 1549 C C . SER A 1 202 ? 16.413 -47.067 21.644 1.00 38.97 202 SER A C 1
ATOM 1551 O O . SER A 1 202 ? 17.406 -47.464 21.032 1.00 38.97 202 SER A O 1
ATOM 1553 N N . PRO A 1 203 ? 15.265 -47.774 21.627 1.00 37.09 203 PRO A N 1
ATOM 1554 C CA . PRO A 1 203 ? 15.097 -48.981 20.816 1.00 37.09 203 PRO A CA 1
ATOM 1555 C C . PRO A 1 203 ? 14.855 -48.652 19.328 1.00 37.09 203 PRO A C 1
ATOM 1557 O O . PRO A 1 203 ? 14.117 -47.725 18.990 1.00 37.09 203 PRO A O 1
ATOM 1560 N N . GLN A 1 204 ? 15.473 -49.432 18.432 1.00 37.34 204 GLN A N 1
ATOM 1561 C CA . GLN A 1 204 ? 15.262 -49.379 16.979 1.00 37.34 204 GLN A CA 1
ATOM 1562 C C . GLN A 1 204 ? 13.894 -49.970 16.605 1.00 37.34 204 GLN A C 1
ATOM 1564 O O . GLN A 1 204 ? 13.607 -51.120 16.930 1.00 37.34 204 GLN A O 1
ATOM 1569 N N . TYR A 1 205 ? 13.071 -49.207 15.882 1.00 38.62 205 TYR A N 1
ATOM 1570 C CA . TYR A 1 205 ? 11.829 -49.700 15.280 1.00 38.62 205 TYR A CA 1
ATOM 1571 C C . TYR A 1 205 ? 12.074 -50.143 13.830 1.00 38.62 205 TYR A C 1
ATOM 1573 O O . TYR A 1 205 ? 12.568 -49.366 13.012 1.00 38.62 205 TYR A O 1
ATOM 1581 N N . GLY A 1 206 ? 11.733 -51.402 13.535 1.00 38.69 206 GLY A N 1
ATOM 1582 C CA . GLY A 1 206 ? 11.748 -51.995 12.195 1.00 38.69 206 GLY A CA 1
ATOM 1583 C C . GLY A 1 206 ? 10.601 -51.496 11.309 1.00 38.69 206 GLY A C 1
ATOM 1584 O O . GLY A 1 206 ? 9.556 -51.069 11.800 1.00 38.69 206 GLY A O 1
ATOM 1585 N N . GLN A 1 207 ? 10.822 -51.533 9.994 1.00 44.34 207 GLN A N 1
ATOM 1586 C CA . GLN A 1 207 ? 9.861 -51.120 8.967 1.00 44.34 207 GLN A CA 1
ATOM 1587 C C . GLN A 1 207 ? 8.605 -52.016 8.971 1.00 44.34 207 GLN A C 1
ATOM 1589 O O . GLN A 1 207 ? 8.744 -53.232 9.096 1.00 44.34 207 GLN A O 1
ATOM 1594 N N . PRO A 1 208 ? 7.390 -51.467 8.790 1.00 39.66 208 PRO A N 1
ATOM 1595 C CA . PRO A 1 208 ? 6.191 -52.280 8.613 1.00 39.66 208 PRO A CA 1
ATOM 1596 C C . PRO A 1 208 ? 6.058 -52.764 7.158 1.00 39.66 208 PRO A C 1
ATOM 1598 O O . PRO A 1 208 ? 5.934 -51.958 6.237 1.00 39.66 208 PRO A O 1
ATOM 1601 N N . GLU A 1 209 ? 6.053 -54.084 6.958 1.00 38.03 209 GLU A N 1
ATOM 1602 C CA . GLU A 1 209 ? 5.627 -54.729 5.711 1.00 38.03 209 GLU A CA 1
ATOM 1603 C C . GLU A 1 209 ? 4.090 -54.732 5.635 1.00 38.03 209 GLU A C 1
ATOM 1605 O O . GLU A 1 209 ? 3.414 -55.225 6.539 1.00 38.03 209 GLU A O 1
ATOM 1610 N N . THR A 1 210 ? 3.516 -54.176 4.567 1.00 34.84 210 THR A N 1
ATOM 1611 C CA . THR A 1 210 ? 2.075 -54.265 4.281 1.00 34.84 210 THR A CA 1
ATOM 1612 C C . THR A 1 210 ? 1.794 -55.477 3.386 1.00 34.84 210 THR A C 1
ATOM 1614 O O . THR A 1 210 ? 2.250 -55.481 2.239 1.00 34.84 210 THR A O 1
ATOM 1617 N N . PRO A 1 211 ? 1.032 -56.491 3.839 1.00 39.66 211 PRO A N 1
ATOM 1618 C CA . PRO A 1 211 ? 0.647 -57.607 2.986 1.00 39.66 211 PRO A CA 1
ATOM 1619 C C . PRO A 1 211 ? -0.462 -57.149 2.033 1.00 39.66 211 PRO A C 1
ATOM 1621 O O . PRO A 1 211 ? -1.522 -56.696 2.460 1.00 39.66 211 PRO A O 1
ATOM 1624 N N . THR A 1 212 ? -0.201 -57.242 0.731 1.00 47.31 212 THR A N 1
ATOM 1625 C CA . THR A 1 212 ? -1.196 -56.980 -0.318 1.00 47.31 212 THR A CA 1
ATOM 1626 C C . THR A 1 212 ? -1.702 -58.335 -0.820 1.00 47.31 212 THR A C 1
ATOM 1628 O O . THR A 1 212 ? -1.091 -58.929 -1.700 1.00 47.31 212 THR A O 1
ATOM 1631 N N . GLU A 1 213 ? -2.776 -58.861 -0.226 1.00 37.25 213 GLU A N 1
ATOM 1632 C CA . GLU A 1 213 ? -3.512 -60.029 -0.737 1.00 37.25 213 GLU A CA 1
ATOM 1633 C C . GLU A 1 213 ? -4.824 -59.574 -1.378 1.00 37.25 213 GLU A C 1
ATOM 1635 O O . GLU A 1 213 ? -5.731 -59.235 -0.630 1.00 37.25 213 GLU A O 1
ATOM 1640 N N . VAL A 1 214 ? -4.909 -59.589 -2.717 1.00 36.16 214 VAL A N 1
ATOM 1641 C CA . VAL A 1 214 ? -6.081 -59.857 -3.599 1.00 36.16 214 VAL A CA 1
ATOM 1642 C C . VAL A 1 214 ? -5.456 -59.931 -5.014 1.00 36.16 214 VAL A C 1
ATOM 1644 O O . VAL A 1 214 ? -4.715 -59.019 -5.362 1.00 36.16 214 VAL A O 1
ATOM 1647 N N . GLU A 1 215 ? -5.531 -60.936 -5.892 1.00 35.84 215 GLU A N 1
ATOM 1648 C CA . GLU A 1 215 ? -6.609 -61.775 -6.449 1.00 35.84 215 GLU A CA 1
ATOM 1649 C C . GLU A 1 215 ? -5.875 -62.629 -7.545 1.00 35.84 215 GLU A C 1
ATOM 1651 O O . GLU A 1 215 ? -4.941 -62.124 -8.163 1.00 35.84 215 GLU A O 1
ATOM 1656 N N . ASN A 1 216 ? -6.108 -63.908 -7.858 1.00 36.25 216 ASN A N 1
ATOM 1657 C CA . ASN A 1 216 ? -7.292 -64.467 -8.501 1.00 36.25 216 ASN A CA 1
ATOM 1658 C C . ASN A 1 216 ? -7.090 -65.978 -8.772 1.00 36.25 216 ASN A C 1
ATOM 1660 O O . ASN A 1 216 ? -5.999 -66.453 -9.085 1.00 36.25 216 ASN A O 1
ATOM 1664 N N . ILE A 1 217 ? -8.219 -66.671 -8.685 1.00 37.41 217 ILE A N 1
ATOM 1665 C CA . ILE A 1 217 ? -8.585 -68.040 -9.080 1.00 37.41 217 ILE A CA 1
ATOM 1666 C C . ILE A 1 217 ? -8.102 -68.416 -10.497 1.00 37.41 217 ILE A C 1
ATOM 1668 O O . ILE A 1 217 ? -8.033 -67.532 -11.340 1.00 37.41 217 ILE A O 1
ATOM 1672 N N . TYR A 1 218 ? -7.842 -69.708 -10.776 1.00 33.44 218 TYR A N 1
ATOM 1673 C CA . TYR A 1 218 ? -8.531 -70.481 -11.836 1.00 33.44 218 TYR A CA 1
ATOM 1674 C C . TYR A 1 218 ? -8.106 -71.966 -11.928 1.00 33.44 218 TYR A C 1
ATOM 1676 O O . TYR A 1 218 ? -6.931 -72.270 -12.114 1.00 33.44 218 TYR A O 1
ATOM 1684 N N . PHE A 1 219 ? -9.156 -72.804 -11.889 1.00 37.53 219 PHE A N 1
ATOM 1685 C CA . PHE A 1 219 ? -9.351 -74.220 -12.265 1.00 37.53 219 PHE A CA 1
ATOM 1686 C C . PHE A 1 219 ? -8.681 -75.336 -11.454 1.00 37.53 219 PHE A C 1
ATOM 1688 O O . PHE A 1 219 ? -7.471 -75.591 -11.620 1.00 37.53 219 PHE A O 1
#

Solvent-accessible surface area (backbone atoms only — not comparable to full-atom values): 13194 Å² total; per-residue (Å²): 129,82,52,84,67,25,58,54,46,14,50,53,50,45,52,58,46,54,76,75,44,94,75,58,80,84,48,48,62,49,49,51,51,27,26,42,44,54,22,18,68,73,70,34,92,66,62,66,54,62,68,57,51,21,56,76,48,75,58,77,41,50,66,69,56,37,58,56,45,42,54,50,53,38,58,75,47,68,68,68,71,89,68,86,46,29,61,60,50,41,56,55,49,31,67,73,33,89,83,34,65,85,36,64,67,49,56,54,45,20,50,53,44,44,56,52,46,67,71,38,79,90,44,71,87,55,55,38,63,49,54,25,45,14,24,46,38,46,29,31,57,75,69,64,44,96,54,30,69,58,51,42,51,50,45,28,62,74,65,72,45,62,65,71,61,27,55,55,45,29,54,50,50,54,50,53,52,47,63,68,68,48,79,79,72,81,79,77,78,83,75,88,74,86,85,82,92,81,90,81,87,84,81,88,81,78,84,86,83,79,88,84,88,86,88,83,88,85,135

InterPro domains:
  IPR004367 Cyclin, C-terminal domain [PF02984] (101-205)
  IPR004367 Cyclin, C-terminal domain [SM01332] (84-212)
  IPR006671 Cyclin, N-terminal [PF00134] (2-81)
  IPR013763 Cyclin-like domain [SM00385] (1-75)
  IPR013763 Cyclin-like domain [SM00385] (88-182)
  IPR036915 Cyclin-like superfamily [SSF47954] (4-81)
  IPR039361 Cyclin [PTHR10177] (2-160)

Foldseek 3Di:
DQDLQLLQLLLLLLVVLVVQDDDDPLCSLLSSLLSSQVSQVVPPPDHDDSVVSCVVVVVSDDPVSSVVVNVVSCVSCVVPSPDDALLNLLVVLLVVDPLRVVCPVLNVQLSVLSSLLSVDPVNSPPDSLLSNLLSSLLSCVVVVPPCSVVSSVSSCVVSVHDSVSSVVVNVVSVVSVVVVVPDDDPPPDPDDDDDDDDDDDDDDDDDDDDDDDDDDDDD

Nearest PDB structures (foldseek):
  3g33-assembly1_B  TM=9.463E-01  e=1.273E-10  Homo sapiens
  7sj3-assembly1_B  TM=9.452E-01  e=2.834E-10  Homo sapiens
  7b7s-assembly2_D  TM=8.959E-01  e=7.069E-06  Homo sapiens
  7mkx-assembly1_B  TM=8.618E-01  e=5.329E-06  Homo sapiens
  1okv-assembly2_D  TM=8.841E-01  e=1.433E-05  Homo sapiens

pLDDT: mean 77.64, std 21.16, range [23.16, 95.44]

Radius of gyration: 25.36 Å; Cα contacts (8 Å, |Δi|>4): 189; chains: 1; bounding box: 38×88×62 Å

Secondary structure (DSSP, 8-state):
---TTHHHHHHHHHHHHHHH----GGGHHHHHHHHHHHHHHHH-SSPPPHHHHHHHTTTSS-HHHHHHHHHHHHHHTTT------HHHHHHHHHHHSTTTTT-HHHHHHHHHHHHHHHH-GGGTTS-HHHHHHHHHHHHHHHTT-TTHHHHHHHHHHHHT--HHHHHHHHHHHHHHHHHHHS------------------PPPPPPPPPPP--------

Sequence (219 aa):
MCEDQVLPLAINIMDRFLCICCIKRQQLQLLGATCLLIASKLRSTNMLPIDLLCAYTDYSVTTLHIMSWELLVLSKLQWNVSAVTGFDYIDQVIERCNWGSENSLLRRHAHTLVSICYTEPSLIQTPPSVISAACIASAARGLKLTSADTAVLETCAMLNVALRSVEYLVTVIDSAVASMASPQQPQKQEQKTVSTQQGYESPQYGQPETPTEVENIYF

Organism: Callosobruchus maculatus (NCBI:txid64391)